Protein AF-R5AR69-F1 (afdb_monomer_lite)

Foldseek 3Di:
DDDDDDDPDPDPDADPVLVVQLVVLVVVCVVVVHDNLVSLVVSCVVVVHDSVVSVVVVVVVCVVPPVPPDPDDDPDDDDDPVNLLVLLLQQFLCVLVVHDLLRSLCVVVVNDPVSSVVSSVSNVCCVVPPVVSNVVSQVVCVVVVGRGHDPPPDDPDDDPDPPDPDPDPPVVVLVVVLVVCVPDPPDPSVVVVVVVVVVVVVVVVVVVVVVVVVVVVVVVVVLVVLLVVLVVQLVVLVVVLVPDDPVCNVVCVVVSVVSNVVSCVSVCVSDDPPPD

Radius of gyration: 31.57 Å; chains: 1; bounding box: 79×46×91 Å

Secondary structure (DSSP, 8-state):
------------S--HHHHHHHHHHHHHHHHTT--HHHHHHHHHHHH---HHHHHHHHHHHHHHSS--SS-S-TT--PPPHHHHHHHHHHHHHHHHTT--HHHHHHHHTTT-HHHHHHHHHHHHHHHHH-HHHHHHHHHHHHHTT-----TTS--SS---SS-------HHHHHHHHHHHHTTSTT--HHHHHHHHHHHHHHHHHHHHHHHHHHHHHHHHHHHHHHHHHHHHHHHHHHHHHHHS-GGGHHHHHHHHHHHHHHHHHHHHHHSPP---

Structure (mmCIF, N/CA/C/O backbone):
data_AF-R5AR69-F1
#
_entry.id   AF-R5AR69-F1
#
loop_
_atom_site.group_PDB
_atom_site.id
_atom_site.type_symbol
_atom_site.label_atom_id
_atom_site.label_alt_id
_atom_site.label_comp_id
_atom_site.label_asym_id
_atom_site.label_entity_id
_atom_site.label_seq_id
_atom_site.pdbx_PDB_ins_code
_atom_site.Cartn_x
_atom_site.Cartn_y
_atom_site.Cartn_z
_atom_site.occupancy
_atom_site.B_iso_or_equiv
_atom_site.auth_seq_id
_atom_site.auth_comp_id
_atom_site.auth_asym_id
_atom_site.auth_atom_id
_atom_site.pdbx_PDB_model_num
ATOM 1 N N . MET A 1 1 ? 22.312 19.855 -22.354 1.00 33.12 1 MET A N 1
ATOM 2 C CA . MET A 1 1 ? 21.737 18.495 -22.271 1.00 33.12 1 MET A CA 1
ATOM 3 C C . MET A 1 1 ? 21.707 18.144 -20.785 1.00 33.12 1 MET A C 1
ATOM 5 O O . MET A 1 1 ? 22.769 17.966 -20.213 1.00 33.12 1 MET A O 1
ATOM 9 N N . MET A 1 2 ? 20.552 18.278 -20.121 1.00 30.34 2 MET A N 1
ATOM 10 C CA . MET A 1 2 ? 20.452 18.244 -18.650 1.00 30.34 2 MET A CA 1
ATOM 11 C C . MET A 1 2 ? 20.546 16.811 -18.107 1.00 30.34 2 MET A C 1
ATOM 13 O O . MET A 1 2 ? 19.763 15.949 -18.499 1.00 30.34 2 MET A O 1
ATOM 17 N N . GLU A 1 3 ? 21.494 16.589 -17.194 1.00 32.72 3 GLU A N 1
ATOM 18 C CA . GLU A 1 3 ? 21.650 15.357 -16.420 1.00 32.72 3 GLU A CA 1
ATOM 19 C C . GLU A 1 3 ? 20.490 15.142 -15.436 1.00 32.72 3 GLU A C 1
ATOM 21 O O . GLU A 1 3 ? 20.152 16.012 -14.632 1.00 32.72 3 GLU A O 1
ATOM 26 N N . LEU A 1 4 ? 19.917 13.938 -15.455 1.00 36.62 4 LEU A N 1
ATOM 27 C CA . LEU A 1 4 ? 18.920 13.470 -14.494 1.00 36.62 4 LEU A CA 1
ATOM 28 C C . LEU A 1 4 ? 19.607 12.737 -13.336 1.00 36.62 4 LEU A C 1
ATOM 30 O O . LEU A 1 4 ? 19.700 11.508 -13.309 1.00 36.62 4 LEU A O 1
ATOM 34 N N . VAL A 1 5 ? 20.055 13.503 -12.343 1.00 36.78 5 VAL A N 1
ATOM 35 C CA . VAL A 1 5 ? 20.481 12.972 -11.044 1.00 36.78 5 VAL A CA 1
ATOM 36 C C . VAL A 1 5 ? 19.247 12.488 -10.273 1.00 36.78 5 VAL A C 1
ATOM 38 O O . VAL A 1 5 ? 18.444 13.271 -9.764 1.00 36.78 5 VAL A O 1
ATOM 41 N N . LYS A 1 6 ? 19.087 11.164 -10.171 1.00 40.16 6 LYS A N 1
ATOM 42 C CA . LYS A 1 6 ? 18.089 10.510 -9.311 1.00 40.16 6 LYS A CA 1
ATOM 43 C C . LYS A 1 6 ? 18.506 10.620 -7.841 1.00 40.16 6 LYS A C 1
ATOM 45 O O . LYS A 1 6 ? 19.204 9.752 -7.327 1.00 40.16 6 LYS A O 1
ATOM 50 N N . MET A 1 7 ? 18.017 11.640 -7.140 1.00 33.38 7 MET A N 1
ATOM 51 C CA . MET A 1 7 ? 17.951 11.633 -5.675 1.00 33.38 7 MET A CA 1
ATOM 52 C C . MET A 1 7 ? 16.510 11.393 -5.235 1.00 33.38 7 MET A C 1
ATOM 54 O O . MET A 1 7 ? 15.622 12.199 -5.506 1.00 33.38 7 MET A O 1
ATOM 58 N N . ALA A 1 8 ? 16.287 10.289 -4.522 1.00 39.62 8 ALA A N 1
ATOM 59 C CA . ALA A 1 8 ? 15.045 9.994 -3.821 1.00 39.62 8 ALA A CA 1
ATOM 60 C C . ALA A 1 8 ? 14.844 10.996 -2.668 1.00 39.62 8 ALA A C 1
ATOM 62 O O . ALA A 1 8 ? 15.100 10.696 -1.504 1.00 39.62 8 ALA A O 1
ATOM 63 N N . ARG A 1 9 ? 14.412 12.218 -2.991 1.00 42.03 9 ARG A N 1
ATOM 64 C CA . ARG A 1 9 ? 13.894 13.164 -2.004 1.00 42.03 9 ARG A CA 1
ATOM 65 C C . ARG A 1 9 ? 12.452 12.784 -1.689 1.00 42.03 9 ARG A C 1
ATOM 67 O O . ARG A 1 9 ? 11.652 12.530 -2.585 1.00 42.03 9 ARG A O 1
ATOM 74 N N . ALA A 1 10 ? 12.103 12.765 -0.407 1.00 44.28 10 ALA A N 1
ATOM 75 C CA . ALA A 1 10 ? 10.705 12.787 -0.004 1.00 44.28 10 ALA A CA 1
ATOM 76 C C . ALA A 1 10 ? 10.071 14.057 -0.598 1.00 44.28 10 ALA A C 1
ATOM 78 O O . ALA A 1 10 ? 10.409 15.167 -0.192 1.00 44.28 10 ALA A O 1
ATOM 79 N N . HIS A 1 11 ? 9.228 13.900 -1.619 1.00 56.66 11 HIS A N 1
ATOM 80 C CA . HIS A 1 11 ? 8.647 15.033 -2.334 1.00 56.66 11 HIS A CA 1
ATOM 81 C C . HIS A 1 11 ? 7.743 15.843 -1.389 1.00 56.66 11 HIS A C 1
ATOM 83 O O . HIS A 1 11 ? 6.712 15.345 -0.937 1.00 56.66 11 HIS A O 1
ATOM 89 N N . ALA A 1 12 ? 8.132 17.087 -1.096 1.00 60.84 12 ALA A N 1
ATOM 90 C CA . ALA A 1 12 ? 7.474 17.971 -0.127 1.00 60.84 12 ALA A CA 1
ATOM 91 C C . ALA A 1 12 ? 6.245 18.734 -0.676 1.00 60.84 12 ALA A C 1
ATOM 93 O O . ALA A 1 12 ? 5.668 19.559 0.023 1.00 60.84 12 ALA A O 1
ATOM 94 N N . GLY A 1 13 ? 5.817 18.462 -1.910 1.00 77.56 13 GLY A N 1
ATOM 95 C CA . GLY A 1 13 ? 4.710 19.151 -2.584 1.00 77.56 13 GLY A CA 1
ATOM 96 C C . GLY A 1 13 ? 4.642 18.760 -4.058 1.00 77.56 13 GLY A C 1
ATOM 97 O O . GLY A 1 13 ? 5.385 17.867 -4.460 1.00 77.56 13 GLY A O 1
ATOM 98 N N . TRP A 1 14 ? 3.763 19.381 -4.845 1.00 83.25 14 TRP A N 1
ATOM 99 C CA . TRP A 1 14 ? 3.742 19.299 -6.315 1.00 83.25 14 TRP A CA 1
ATOM 100 C C . TRP A 1 14 ? 4.277 20.610 -6.881 1.00 83.25 14 TRP A C 1
ATOM 102 O O . TRP A 1 14 ? 3.876 21.666 -6.398 1.00 83.25 14 TRP A O 1
ATOM 112 N N . THR A 1 15 ? 5.196 20.555 -7.844 1.00 86.81 15 THR A N 1
ATOM 113 C CA . THR A 1 15 ? 5.682 21.770 -8.515 1.00 86.81 15 THR A CA 1
ATOM 114 C C . THR A 1 15 ? 4.774 22.143 -9.684 1.00 86.81 15 THR A C 1
ATOM 116 O O . THR A 1 15 ? 4.123 21.281 -10.274 1.00 86.81 15 THR A O 1
ATOM 119 N N . GLU A 1 16 ? 4.767 23.421 -10.065 1.00 82.62 16 GLU A N 1
ATOM 120 C CA . GLU A 1 16 ? 4.025 23.894 -11.244 1.00 82.62 16 GLU A CA 1
ATOM 121 C C . GLU A 1 16 ? 4.483 23.190 -12.530 1.00 82.62 16 GLU A C 1
ATOM 123 O O . GLU A 1 16 ? 3.663 22.840 -13.373 1.00 82.62 16 GLU A O 1
ATOM 128 N N . ALA A 1 17 ? 5.782 22.895 -12.651 1.00 83.56 17 ALA A N 1
ATOM 129 C CA . ALA A 1 17 ? 6.329 22.148 -13.782 1.00 83.56 17 ALA A CA 1
ATOM 130 C C . ALA A 1 17 ? 5.824 20.692 -13.828 1.00 83.56 17 ALA A C 1
ATOM 132 O O . ALA A 1 17 ? 5.516 20.177 -14.902 1.00 83.56 17 ALA A O 1
ATOM 133 N N . GLU A 1 18 ? 5.713 20.025 -12.672 1.00 86.19 18 GLU A N 1
ATOM 134 C CA . GLU A 1 18 ? 5.134 18.679 -12.580 1.00 86.19 18 GLU A CA 1
ATOM 135 C C . GLU A 1 18 ? 3.631 18.682 -12.887 1.00 86.19 18 GLU A C 1
ATOM 137 O O . GLU A 1 18 ? 3.131 17.745 -13.508 1.00 86.19 18 GLU A O 1
ATOM 142 N N . GLU A 1 19 ? 2.909 19.721 -12.462 1.00 86.88 19 GLU A N 1
ATOM 143 C CA . GLU A 1 19 ? 1.491 19.900 -12.773 1.00 86.88 19 GLU A CA 1
ATOM 144 C C . GLU A 1 19 ? 1.279 20.110 -14.277 1.00 86.88 19 GLU A C 1
ATOM 146 O O . GLU A 1 19 ? 0.522 19.357 -14.890 1.00 86.88 19 GLU A O 1
ATOM 151 N N . ALA A 1 20 ? 1.997 21.056 -14.889 1.00 85.75 20 ALA A N 1
ATOM 152 C CA . ALA A 1 20 ? 1.907 21.336 -16.321 1.00 85.75 20 ALA A CA 1
ATOM 153 C C . ALA A 1 20 ? 2.220 20.094 -17.168 1.00 85.75 20 ALA A C 1
ATOM 155 O O . ALA A 1 20 ? 1.463 19.758 -18.078 1.00 85.75 20 ALA A O 1
ATOM 156 N N . LEU A 1 21 ? 3.283 19.358 -16.821 1.00 88.44 21 LEU A N 1
ATOM 157 C CA . LEU A 1 21 ? 3.651 18.119 -17.505 1.00 88.44 21 LEU A CA 1
ATOM 158 C C . LEU A 1 21 ? 2.553 17.050 -17.405 1.00 88.44 21 LEU A C 1
ATOM 160 O O . LEU A 1 21 ? 2.253 16.380 -18.390 1.00 88.44 21 LEU A O 1
ATOM 164 N N . LEU A 1 22 ? 1.950 16.872 -16.226 1.00 90.88 22 LEU A N 1
ATOM 165 C CA . LEU A 1 22 ? 0.892 15.884 -16.017 1.00 90.88 22 LEU A CA 1
ATOM 166 C C . LEU A 1 22 ? -0.357 16.190 -16.854 1.00 90.88 22 LEU A C 1
ATOM 168 O O . LEU A 1 22 ? -0.936 15.269 -17.432 1.00 90.88 22 LEU A O 1
ATOM 172 N N . PHE A 1 23 ? -0.779 17.454 -16.912 1.00 89.88 23 PHE A N 1
ATOM 173 C CA . PHE A 1 23 ? -1.948 17.851 -17.699 1.00 89.88 23 PHE A CA 1
ATOM 174 C C . PHE A 1 23 ? -1.679 17.787 -19.205 1.00 89.88 23 PHE A C 1
ATOM 176 O O . PHE A 1 23 ? -2.496 17.228 -19.929 1.00 89.88 23 PHE A O 1
ATOM 183 N N . ASP A 1 24 ? -0.496 18.198 -19.661 1.00 89.44 24 ASP A N 1
ATOM 184 C CA . ASP A 1 24 ? -0.091 18.056 -21.064 1.00 89.44 24 ASP A CA 1
ATOM 185 C C . ASP A 1 24 ? -0.001 16.578 -21.505 1.00 89.44 24 ASP A C 1
ATOM 187 O O . ASP A 1 24 ? -0.463 16.200 -22.584 1.00 89.44 24 ASP A O 1
ATOM 191 N N . LEU A 1 25 ? 0.525 15.686 -20.655 1.00 89.31 25 LEU A N 1
ATOM 192 C CA . LEU A 1 25 ? 0.491 14.241 -20.919 1.00 89.31 25 LEU A CA 1
ATOM 193 C C . LEU A 1 25 ? -0.945 13.695 -20.959 1.00 89.31 25 LEU A C 1
ATOM 195 O O . LEU A 1 25 ? -1.242 12.817 -21.773 1.00 89.31 25 LEU A O 1
ATOM 199 N N . ALA A 1 26 ? -1.840 14.200 -20.104 1.00 88.88 26 ALA A N 1
ATOM 200 C CA . ALA A 1 26 ? -3.245 13.801 -20.093 1.00 88.88 26 ALA A CA 1
ATOM 201 C C . ALA A 1 26 ? -3.978 14.235 -21.372 1.00 88.88 26 ALA A C 1
ATOM 203 O O . ALA A 1 26 ? -4.713 13.429 -21.950 1.00 88.88 26 ALA A O 1
ATOM 204 N N . ASP A 1 27 ? -3.729 15.455 -21.847 1.00 87.44 27 ASP A N 1
ATOM 205 C CA . ASP A 1 27 ? -4.314 15.988 -23.078 1.00 87.44 27 ASP A CA 1
ATOM 206 C C . ASP A 1 27 ? -3.805 15.231 -24.311 1.00 87.44 27 ASP A C 1
ATOM 208 O O . ASP A 1 27 ? -4.601 14.782 -25.141 1.00 87.44 27 ASP A O 1
ATOM 212 N N . ARG A 1 28 ? -2.493 14.965 -24.386 1.00 87.00 28 ARG A N 1
ATOM 213 C CA . ARG A 1 28 ? -1.895 14.152 -25.460 1.00 87.00 28 ARG A CA 1
ATOM 214 C C . ARG A 1 28 ? -2.420 12.721 -25.474 1.00 87.00 28 ARG A C 1
ATOM 216 O O . ARG A 1 28 ? -2.743 12.189 -26.536 1.00 87.00 28 ARG A O 1
ATOM 223 N N . ALA A 1 29 ? -2.537 12.085 -24.309 1.00 89.06 29 ALA A N 1
ATOM 224 C CA . ALA A 1 29 ? -3.106 10.745 -24.216 1.00 89.06 29 ALA A CA 1
ATOM 225 C C . ALA A 1 29 ? -4.568 10.717 -24.666 1.00 89.06 29 ALA A C 1
ATOM 227 O O . ALA A 1 29 ? -4.962 9.787 -25.365 1.00 89.06 29 ALA A O 1
ATOM 228 N N . ARG A 1 30 ? -5.352 11.747 -24.334 1.00 82.88 30 ARG A N 1
ATOM 229 C CA . ARG A 1 30 ? -6.745 11.864 -24.768 1.00 82.88 30 ARG A CA 1
ATOM 230 C C . ARG A 1 30 ? -6.864 12.039 -26.279 1.00 82.88 30 ARG A C 1
ATOM 232 O O . ARG A 1 30 ? -7.651 11.320 -26.890 1.00 82.88 30 ARG A O 1
ATOM 239 N N . ALA A 1 31 ? -6.068 12.927 -26.875 1.00 83.56 31 ALA A N 1
ATOM 240 C CA . ALA A 1 31 ? -6.024 13.119 -28.327 1.00 83.56 31 ALA A CA 1
ATOM 241 C C . ALA A 1 31 ? -5.644 11.823 -29.068 1.00 83.56 31 ALA A C 1
ATOM 243 O O . ALA A 1 31 ? -6.171 11.538 -30.138 1.00 83.56 31 ALA A O 1
ATOM 244 N N . ALA A 1 32 ? -4.783 11.004 -28.459 1.00 85.12 32 ALA A N 1
ATOM 245 C CA . ALA A 1 32 ? -4.363 9.707 -28.983 1.00 85.12 32 ALA A CA 1
ATOM 246 C C . ALA A 1 32 ? -5.283 8.526 -28.592 1.00 85.12 32 ALA A C 1
ATOM 248 O O . ALA A 1 32 ? -4.946 7.379 -28.882 1.00 85.12 32 ALA A O 1
ATOM 249 N N . GLY A 1 33 ? -6.400 8.756 -27.888 1.00 86.06 33 GLY A N 1
ATOM 250 C CA . GLY A 1 33 ? -7.313 7.691 -27.438 1.00 86.06 33 GLY A CA 1
ATOM 251 C C . GLY A 1 33 ? -6.719 6.720 -26.403 1.00 86.06 33 GLY A C 1
ATOM 252 O O . GLY A 1 33 ? -7.219 5.610 -26.222 1.00 86.06 33 GLY A O 1
ATOM 253 N N . ARG A 1 34 ? -5.640 7.109 -25.720 1.00 88.56 34 ARG A N 1
ATOM 254 C CA . ARG A 1 34 ? -4.925 6.292 -24.731 1.00 88.56 34 ARG A CA 1
ATOM 255 C C . ARG A 1 34 ? -5.574 6.420 -23.343 1.00 88.56 34 ARG A C 1
ATOM 257 O O . ARG A 1 34 ? -6.066 7.489 -22.978 1.00 88.56 34 ARG A O 1
ATOM 264 N N . PRO A 1 35 ? -5.565 5.359 -22.516 1.00 87.88 35 PRO A N 1
ATOM 265 C CA . PRO A 1 35 ? -6.173 5.404 -21.187 1.00 87.88 35 PRO A CA 1
ATOM 266 C C . PRO A 1 35 ? -5.371 6.284 -20.215 1.00 87.88 35 PRO A C 1
ATOM 268 O O . PRO A 1 35 ? -4.159 6.138 -20.107 1.00 87.88 35 PRO A O 1
ATOM 271 N N . LEU A 1 36 ? -6.047 7.087 -19.379 1.00 88.06 36 LEU A N 1
ATOM 272 C CA . LEU A 1 36 ? -5.411 7.926 -18.337 1.00 88.06 36 LEU A CA 1
ATOM 273 C C . LEU A 1 36 ? -4.475 7.155 -17.389 1.00 88.06 36 LEU A C 1
ATOM 275 O O . LEU A 1 36 ? -3.566 7.730 -16.798 1.00 88.06 36 LEU A O 1
ATOM 279 N N . LYS A 1 37 ? -4.669 5.840 -17.240 1.00 90.38 37 LYS A N 1
ATOM 280 C CA . LYS A 1 37 ? -3.748 5.001 -16.468 1.00 90.38 37 LYS A CA 1
ATOM 281 C C . LYS A 1 37 ? -2.319 5.054 -17.026 1.00 90.38 37 LYS A C 1
ATOM 283 O O . LYS A 1 37 ? -1.393 5.131 -16.226 1.00 90.38 37 LYS A O 1
ATOM 288 N N . SER A 1 38 ? -2.136 5.040 -18.352 1.00 90.19 38 SER A N 1
ATOM 289 C CA . SER A 1 38 ? -0.793 5.096 -18.946 1.00 90.19 38 SER A CA 1
ATOM 290 C C . SER A 1 38 ? -0.101 6.420 -18.634 1.00 90.19 38 SER A C 1
ATOM 292 O O . SER A 1 38 ? 1.082 6.424 -18.328 1.00 90.19 38 SER A O 1
ATOM 294 N N . VAL A 1 39 ? -0.859 7.519 -18.596 1.00 92.00 39 VAL A N 1
ATOM 295 C CA . VAL A 1 39 ? -0.365 8.846 -18.198 1.00 92.00 39 VAL A CA 1
ATOM 296 C C . VAL A 1 39 ? 0.146 8.843 -16.761 1.00 92.00 39 VAL A C 1
ATOM 298 O O . VAL A 1 39 ? 1.211 9.383 -16.479 1.00 92.00 39 VAL A O 1
ATOM 301 N N . PHE A 1 40 ? -0.584 8.213 -15.836 1.00 93.69 40 PHE A N 1
ATOM 302 C CA . PHE A 1 40 ? -0.150 8.140 -14.439 1.00 93.69 40 PHE A CA 1
ATOM 303 C C . PHE A 1 40 ? 1.119 7.304 -14.270 1.00 93.69 40 PHE A C 1
ATOM 305 O O . PHE A 1 40 ? 1.959 7.653 -13.442 1.00 93.69 40 PHE A O 1
ATOM 312 N N . ASP A 1 41 ? 1.256 6.229 -15.046 1.00 91.25 41 ASP A N 1
ATOM 313 C CA . ASP A 1 41 ? 2.444 5.376 -15.044 1.00 91.25 41 ASP A CA 1
ATOM 314 C C . ASP A 1 41 ? 3.653 6.114 -15.671 1.00 91.25 41 ASP A C 1
ATOM 316 O O . ASP A 1 41 ? 4.745 6.090 -15.102 1.00 91.25 41 ASP A O 1
ATOM 320 N N . GLU A 1 42 ? 3.456 6.852 -16.770 1.00 90.38 42 GLU A N 1
ATOM 321 C CA . GLU A 1 42 ? 4.477 7.698 -17.417 1.00 90.38 42 GLU A CA 1
ATOM 322 C C . GLU A 1 42 ? 4.951 8.832 -16.506 1.00 90.38 42 GLU A C 1
ATOM 324 O O . GLU A 1 42 ? 6.151 9.010 -16.290 1.00 90.38 42 GLU A O 1
ATOM 329 N N . MET A 1 43 ? 4.015 9.567 -15.906 1.00 89.94 43 MET A N 1
ATOM 330 C CA . MET A 1 43 ? 4.348 10.654 -14.992 1.00 89.94 43 MET A CA 1
ATOM 331 C C . MET A 1 43 ? 5.018 10.129 -13.717 1.00 89.94 43 MET A C 1
ATOM 333 O O . MET A 1 43 ? 5.933 10.761 -13.193 1.00 89.94 43 MET A O 1
ATOM 337 N N . ALA A 1 44 ? 4.617 8.958 -13.215 1.00 90.25 44 ALA A N 1
ATOM 338 C CA . ALA A 1 44 ? 5.295 8.303 -12.097 1.00 90.25 44 ALA A CA 1
ATOM 339 C C . ALA A 1 44 ? 6.744 7.931 -12.441 1.00 90.25 44 ALA A C 1
ATOM 341 O O . ALA A 1 44 ? 7.644 8.166 -11.634 1.00 90.25 44 ALA A O 1
ATOM 342 N N . ALA A 1 45 ? 6.980 7.404 -13.646 1.00 87.69 45 ALA A N 1
ATOM 343 C CA . ALA A 1 45 ? 8.320 7.079 -14.123 1.00 87.69 45 ALA A CA 1
ATOM 344 C C . ALA A 1 45 ? 9.199 8.331 -14.293 1.00 87.69 45 ALA A C 1
ATOM 346 O O . ALA A 1 45 ? 10.369 8.302 -13.910 1.00 87.69 45 ALA A O 1
ATOM 347 N N . ALA A 1 46 ? 8.635 9.429 -14.808 1.00 85.38 46 ALA A N 1
ATOM 348 C CA . ALA A 1 46 ? 9.349 10.688 -15.026 1.00 85.38 46 ALA A CA 1
ATOM 349 C C . ALA A 1 46 ? 9.649 11.452 -13.722 1.00 85.38 46 ALA A C 1
ATOM 351 O O . ALA A 1 46 ? 10.746 11.976 -13.550 1.00 85.38 46 ALA A O 1
ATOM 352 N N . SER A 1 47 ? 8.693 11.499 -12.789 1.00 82.88 47 SER A N 1
ATOM 353 C CA . SER A 1 47 ? 8.811 12.269 -11.536 1.00 82.88 47 SER A CA 1
ATOM 354 C C . SER A 1 47 ? 9.384 11.479 -10.357 1.00 82.88 47 SER A C 1
ATOM 356 O O . SER A 1 47 ? 9.696 12.062 -9.322 1.00 82.88 47 SER A O 1
ATOM 358 N N . GLY A 1 48 ? 9.479 10.148 -10.460 1.00 83.50 48 GLY A N 1
ATOM 359 C CA . GLY A 1 48 ? 9.823 9.272 -9.335 1.00 83.50 48 GLY A CA 1
ATOM 360 C C . GLY A 1 48 ? 8.703 9.117 -8.294 1.00 83.50 48 GLY A C 1
ATOM 361 O O . GLY A 1 48 ? 8.889 8.459 -7.266 1.00 83.50 48 GLY A O 1
ATOM 362 N N . ARG A 1 49 ? 7.519 9.696 -8.541 1.00 86.12 49 ARG A N 1
ATOM 363 C CA . ARG A 1 49 ? 6.353 9.595 -7.654 1.00 86.12 49 ARG A CA 1
ATOM 364 C C . ARG A 1 49 ? 5.647 8.255 -7.813 1.00 86.12 49 ARG A C 1
ATOM 366 O O . ARG A 1 49 ? 5.715 7.588 -8.836 1.00 86.12 49 ARG A O 1
ATOM 373 N N . ARG A 1 50 ? 4.873 7.869 -6.794 1.00 86.62 50 ARG A N 1
ATOM 374 C CA . ARG A 1 50 ? 4.002 6.687 -6.885 1.00 86.62 50 ARG A CA 1
ATOM 375 C C . ARG A 1 50 ? 2.840 6.963 -7.852 1.00 86.62 50 ARG A C 1
ATOM 377 O O . ARG A 1 50 ? 2.187 7.995 -7.675 1.00 86.62 50 ARG A O 1
ATOM 384 N N . PRO A 1 51 ? 2.467 6.025 -8.747 1.00 87.31 51 PRO A N 1
ATOM 385 C CA . PRO A 1 51 ? 1.342 6.203 -9.675 1.00 87.31 51 PRO A CA 1
ATOM 386 C C . PRO A 1 51 ? 0.032 6.611 -8.989 1.00 87.31 51 PRO A C 1
ATOM 388 O O . PRO A 1 51 ? -0.705 7.467 -9.470 1.00 87.31 51 PRO A O 1
ATOM 391 N N . ASN A 1 52 ? -0.239 6.066 -7.797 1.00 86.38 52 ASN A N 1
ATOM 392 C CA . ASN A 1 52 ? -1.433 6.425 -7.031 1.00 86.38 52 ASN A CA 1
ATOM 393 C C . ASN A 1 52 ? -1.395 7.869 -6.497 1.00 86.38 52 ASN A C 1
ATOM 395 O O . ASN A 1 52 ? -2.436 8.512 -6.402 1.00 86.38 52 ASN A O 1
ATOM 399 N N . SER A 1 53 ? -0.212 8.395 -6.165 1.00 85.31 53 SER A N 1
ATOM 400 C CA . SER A 1 53 ? -0.059 9.797 -5.763 1.00 85.31 53 SER A CA 1
ATOM 401 C C . SER A 1 53 ? -0.311 10.735 -6.941 1.00 85.31 53 SER A C 1
ATOM 403 O O . SER A 1 53 ? -1.009 11.730 -6.766 1.00 85.31 53 SER A O 1
ATOM 405 N N . VAL A 1 54 ? 0.192 10.385 -8.133 1.00 89.25 54 VAL A N 1
ATOM 406 C CA . VAL A 1 54 ? -0.062 11.124 -9.382 1.00 89.25 54 VAL A CA 1
ATOM 407 C C . VAL A 1 54 ? -1.551 11.158 -9.699 1.00 89.25 54 VAL A C 1
ATOM 409 O O . VAL A 1 54 ? -2.135 12.228 -9.854 1.00 89.25 54 VAL A O 1
ATOM 412 N N . ARG A 1 55 ? -2.190 9.986 -9.696 1.00 88.06 55 ARG A N 1
ATOM 413 C CA . ARG A 1 55 ? -3.632 9.845 -9.899 1.00 88.06 55 ARG A CA 1
ATOM 414 C C . ARG A 1 55 ? -4.435 10.723 -8.935 1.00 88.06 55 ARG A C 1
ATOM 416 O O . ARG A 1 55 ? -5.360 11.413 -9.354 1.00 88.06 55 ARG A O 1
ATOM 423 N N . ASN A 1 56 ? -4.121 10.665 -7.640 1.00 86.31 56 ASN A N 1
ATOM 424 C CA . ASN A 1 56 ? -4.856 11.413 -6.620 1.00 86.31 56 ASN A CA 1
ATOM 425 C C . ASN A 1 56 ? -4.740 12.925 -6.829 1.00 86.31 56 ASN A C 1
ATOM 427 O O . ASN A 1 56 ? -5.735 13.629 -6.678 1.00 86.31 56 ASN A O 1
ATOM 431 N N . PHE A 1 57 ? -3.550 13.407 -7.187 1.00 87.81 57 PHE A N 1
ATOM 432 C CA . PHE A 1 57 ? -3.325 14.817 -7.483 1.00 87.81 57 PHE A CA 1
ATOM 433 C C . PHE A 1 57 ? -4.112 15.273 -8.715 1.00 87.81 57 PHE A C 1
ATOM 435 O O . PHE A 1 57 ? -4.854 16.248 -8.622 1.00 87.81 57 PHE A O 1
ATOM 442 N N . TYR A 1 58 ? -4.046 14.507 -9.811 1.00 89.19 58 TYR A N 1
ATOM 443 C CA . TYR A 1 58 ? -4.807 14.774 -11.034 1.00 89.19 58 TYR A CA 1
ATOM 444 C C . TYR A 1 58 ? -6.302 14.975 -10.743 1.00 89.19 58 TYR A C 1
ATOM 446 O O . TYR A 1 58 ? -6.867 16.026 -11.038 1.00 89.19 58 TYR A O 1
ATOM 454 N N . TYR A 1 59 ? -6.944 14.007 -10.077 1.00 85.56 59 TYR A N 1
ATOM 455 C CA . TYR A 1 59 ? -8.378 14.094 -9.783 1.00 85.56 59 TYR A CA 1
ATOM 456 C C . TYR A 1 59 ? -8.731 15.186 -8.766 1.00 85.56 59 TYR A C 1
ATOM 458 O O . TYR A 1 59 ? -9.809 15.771 -8.860 1.00 85.56 59 TYR A O 1
ATOM 466 N N . ALA A 1 60 ? -7.855 15.478 -7.800 1.00 80.00 60 ALA A N 1
ATOM 467 C CA . ALA A 1 60 ? -8.071 16.582 -6.867 1.00 80.00 60 ALA A CA 1
ATOM 468 C C . ALA A 1 60 ? -8.078 17.935 -7.595 1.00 80.00 60 ALA A C 1
ATOM 470 O O . ALA A 1 60 ? -8.932 18.776 -7.313 1.00 80.00 60 ALA A O 1
ATOM 471 N N . ARG A 1 61 ? -7.174 18.114 -8.565 1.00 83.06 61 ARG A N 1
ATOM 472 C CA . ARG A 1 61 ? -7.048 19.346 -9.342 1.00 83.06 61 ARG A CA 1
ATOM 473 C C . ARG A 1 61 ? -8.172 19.516 -10.364 1.00 83.06 61 ARG A C 1
ATOM 475 O O . ARG A 1 61 ? -8.739 20.602 -10.440 1.00 83.06 61 ARG A O 1
ATOM 482 N N . VAL A 1 62 ? -8.574 18.436 -11.040 1.00 81.69 62 VAL A N 1
ATOM 483 C CA . VAL A 1 62 ? -9.767 18.410 -11.911 1.00 81.69 62 VAL A CA 1
ATOM 484 C C . VAL A 1 62 ? -11.029 18.767 -11.120 1.00 81.69 62 VAL A C 1
ATOM 486 O O . VAL A 1 62 ? -11.826 19.588 -11.558 1.00 81.69 62 VAL A O 1
ATOM 489 N N . LYS A 1 63 ? -11.191 18.223 -9.906 1.00 71.19 63 LYS A N 1
ATOM 490 C CA . LYS A 1 63 ? -12.338 18.537 -9.041 1.00 71.19 63 LYS A CA 1
ATOM 491 C C . LYS A 1 63 ? -12.342 19.989 -8.541 1.00 71.19 63 LYS A C 1
ATOM 493 O O . LYS A 1 63 ? -13.414 20.550 -8.342 1.00 71.19 63 LYS A O 1
ATOM 498 N N . GLY A 1 64 ? -11.170 20.578 -8.300 1.00 61.06 64 GLY A N 1
ATOM 499 C CA . GLY A 1 64 ? -11.031 21.969 -7.850 1.00 61.06 64 GLY A CA 1
ATOM 500 C C . GLY A 1 64 ? -11.139 23.016 -8.965 1.00 61.06 64 GLY A C 1
ATOM 501 O O . GLY A 1 64 ? -11.316 24.188 -8.659 1.00 61.06 64 GLY A O 1
ATOM 502 N N . GLY A 1 65 ? -11.032 22.611 -10.236 1.00 56.88 65 GLY A N 1
ATOM 503 C CA . GLY A 1 65 ? -10.966 23.504 -11.400 1.00 56.88 65 GLY A CA 1
ATOM 504 C C . GLY A 1 65 ? -12.298 23.835 -12.085 1.00 56.88 65 GLY A C 1
ATOM 505 O O . GLY A 1 65 ? -12.271 24.393 -13.173 1.00 56.88 65 GLY A O 1
ATOM 506 N N . GLY A 1 66 ? -13.452 23.484 -11.510 1.00 46.50 66 GLY A N 1
ATOM 507 C CA . GLY A 1 66 ? -14.777 23.860 -12.038 1.00 46.50 66 GLY A CA 1
ATOM 508 C C . GLY A 1 66 ? -15.250 23.127 -13.306 1.00 46.50 66 GLY A C 1
ATOM 509 O O . GLY A 1 66 ? -16.452 23.040 -13.526 1.00 46.50 66 GLY A O 1
ATOM 510 N N . ASP A 1 67 ? -14.359 22.509 -14.084 1.00 45.06 67 ASP A N 1
ATOM 511 C CA . ASP A 1 67 ? -14.690 21.731 -15.292 1.00 45.06 67 ASP A CA 1
ATOM 512 C C . ASP A 1 67 ? -15.006 20.256 -14.961 1.00 45.06 67 ASP A C 1
ATOM 514 O O . ASP A 1 67 ? -14.357 19.312 -15.418 1.00 45.06 67 ASP A O 1
ATOM 518 N N . ALA A 1 68 ? -15.960 20.052 -14.049 1.00 48.16 68 ALA A N 1
ATOM 519 C CA . ALA A 1 68 ? -16.359 18.727 -13.566 1.00 48.16 68 ALA A CA 1
ATOM 520 C C . ALA A 1 68 ? -17.516 18.096 -14.371 1.00 48.16 68 ALA A C 1
ATOM 522 O O . ALA A 1 68 ? -17.894 16.953 -14.099 1.00 48.16 68 ALA A O 1
ATOM 523 N N . GLY A 1 69 ? -18.089 18.815 -15.339 1.00 44.94 69 GLY A N 1
ATOM 524 C CA . GLY A 1 69 ? -19.152 18.310 -16.206 1.00 44.94 69 GLY A CA 1
ATOM 525 C C . GLY A 1 69 ? -18.585 17.628 -17.454 1.00 44.94 69 GLY A C 1
ATOM 526 O O . GLY A 1 69 ? -17.647 18.120 -18.057 1.00 44.94 69 GLY A O 1
ATOM 527 N N . GLU A 1 70 ? -19.155 16.488 -17.842 1.00 44.97 70 GLU A N 1
ATOM 528 C CA . GLU A 1 70 ? -18.939 15.790 -19.131 1.00 44.97 70 GLU A CA 1
ATOM 529 C C . GLU A 1 70 ? -17.699 14.903 -19.314 1.00 44.97 70 GLU A C 1
ATOM 531 O O . GLU A 1 70 ? -17.394 14.488 -20.434 1.00 44.97 70 GLU A O 1
ATOM 536 N N . ARG A 1 71 ? -16.969 14.530 -18.257 1.00 52.53 71 ARG A N 1
ATOM 537 C CA . ARG A 1 71 ? -15.697 13.801 -18.449 1.00 52.53 71 ARG A CA 1
ATOM 538 C C . ARG A 1 71 ? -15.561 12.438 -17.780 1.00 52.53 71 ARG A C 1
ATOM 540 O O . ARG A 1 71 ? -14.436 12.092 -17.474 1.00 52.53 71 ARG A O 1
ATOM 547 N N . HIS A 1 72 ? -16.603 11.610 -17.611 1.00 45.69 72 HIS A N 1
ATOM 548 C CA . HIS A 1 72 ? -16.399 10.175 -17.303 1.00 45.69 72 HIS A CA 1
ATOM 549 C C . HIS A 1 72 ? -17.530 9.246 -17.794 1.00 45.69 72 HIS A C 1
ATOM 551 O O . HIS A 1 72 ? -18.708 9.522 -17.610 1.00 45.69 72 HIS A O 1
ATOM 557 N N . SER A 1 73 ? -17.116 8.119 -18.389 1.00 41.97 73 SER A N 1
ATOM 558 C CA . SER A 1 73 ? -17.899 6.979 -18.899 1.00 41.97 73 SER A CA 1
ATOM 559 C C . SER A 1 73 ? -19.035 6.463 -17.983 1.00 41.97 73 SER A C 1
ATOM 561 O O . SER A 1 73 ? -18.945 6.588 -16.760 1.00 41.97 73 SER A O 1
ATOM 563 N N . PRO A 1 74 ? -20.044 5.752 -18.537 1.00 39.19 74 PRO A N 1
ATOM 564 C CA . PRO A 1 74 ? -21.342 5.454 -17.902 1.00 39.19 74 PRO A CA 1
ATOM 565 C C . PRO A 1 74 ? -21.326 4.374 -16.797 1.00 39.19 74 PRO A C 1
ATOM 567 O O . PRO A 1 74 ? -22.357 3.804 -16.462 1.00 39.19 74 PRO A O 1
ATOM 570 N N . SER A 1 75 ? -20.175 4.072 -16.188 1.00 53.41 75 SER A N 1
ATOM 571 C CA . SER A 1 75 ? -20.060 3.025 -15.153 1.00 53.41 75 SER A CA 1
ATOM 572 C C . SER A 1 75 ? -20.329 3.528 -13.724 1.00 53.41 75 SER A C 1
ATOM 574 O O . SER A 1 75 ? -20.256 2.742 -12.774 1.00 53.41 75 SER A O 1
ATOM 576 N N . PHE A 1 76 ? -20.582 4.825 -13.529 1.00 63.03 76 PHE A N 1
ATOM 577 C CA . PHE A 1 76 ? -20.817 5.392 -12.203 1.00 63.03 76 PHE A CA 1
ATOM 578 C C . PHE A 1 76 ? -22.301 5.322 -11.838 1.00 63.03 76 PHE A C 1
ATOM 580 O O . PHE A 1 76 ? -23.070 6.227 -12.139 1.00 63.03 76 PHE A O 1
ATOM 587 N N . VAL A 1 77 ? -22.695 4.248 -11.152 1.00 76.12 77 VAL A N 1
ATOM 588 C CA . VAL A 1 77 ? -24.018 4.172 -10.521 1.00 76.12 77 VAL A CA 1
ATOM 589 C C . VAL A 1 77 ? -23.947 4.907 -9.176 1.00 76.12 77 VAL A C 1
ATOM 591 O O . VAL A 1 77 ? -23.220 4.443 -8.278 1.00 76.12 77 VAL A O 1
ATOM 594 N N . PRO A 1 78 ? -24.643 6.048 -9.006 1.00 85.00 78 PRO A N 1
ATOM 595 C CA . PRO A 1 78 ? -24.669 6.764 -7.738 1.00 85.00 78 PRO A CA 1
ATOM 596 C C . PRO A 1 78 ? -25.327 5.906 -6.654 1.00 85.00 78 PRO A C 1
ATOM 598 O O . PRO A 1 78 ? -26.107 5.002 -6.936 1.00 85.00 78 PRO A O 1
ATOM 601 N N . PHE A 1 79 ? -24.983 6.170 -5.395 1.00 89.50 79 PHE A N 1
ATOM 602 C CA . PHE A 1 79 ? -25.713 5.569 -4.282 1.00 89.50 79 PHE A CA 1
ATOM 603 C C . PHE A 1 79 ? -27.066 6.246 -4.146 1.00 89.50 79 PHE A C 1
ATOM 605 O O . PHE A 1 79 ? -27.122 7.474 -4.055 1.00 89.50 79 PHE A O 1
ATOM 612 N N . THR A 1 80 ? -28.116 5.445 -4.035 1.00 91.38 80 THR A N 1
ATOM 613 C CA . THR A 1 80 ? -29.410 5.935 -3.560 1.00 91.38 80 THR A CA 1
ATOM 614 C C . THR A 1 80 ? -29.311 6.357 -2.090 1.00 91.38 80 THR A C 1
ATOM 616 O O . THR A 1 80 ? -28.386 5.969 -1.360 1.00 91.38 80 THR A O 1
ATOM 619 N N . GLU A 1 81 ? -30.268 7.157 -1.629 1.00 89.12 81 GLU A N 1
ATOM 620 C CA . GLU A 1 81 ? -30.345 7.553 -0.221 1.00 89.12 81 GLU A CA 1
ATOM 621 C C . GLU A 1 81 ? -30.529 6.328 0.687 1.00 89.12 81 GLU A C 1
ATOM 623 O O . GLU A 1 81 ? -29.782 6.154 1.649 1.00 89.12 81 GLU A O 1
ATOM 628 N N . ALA A 1 82 ? -31.410 5.398 0.303 1.00 90.94 82 ALA A N 1
ATOM 629 C CA . ALA A 1 82 ? -31.648 4.162 1.046 1.00 90.94 82 ALA A CA 1
ATOM 630 C C . ALA A 1 82 ? -30.396 3.269 1.136 1.00 90.94 82 ALA A C 1
ATOM 632 O O . ALA A 1 82 ? -30.103 2.708 2.190 1.00 90.94 82 ALA A O 1
ATOM 633 N N . GLU A 1 83 ? -29.620 3.144 0.055 1.00 92.75 83 GLU A N 1
ATOM 634 C CA . GLU A 1 83 ? -28.337 2.429 0.096 1.00 92.75 83 GLU A CA 1
ATOM 635 C C . GLU A 1 83 ? -27.303 3.139 0.973 1.00 92.75 83 GLU A C 1
ATOM 637 O O . GLU A 1 83 ? -26.537 2.478 1.672 1.00 92.75 83 GLU A O 1
ATOM 642 N N . SER A 1 84 ? -27.273 4.474 0.945 1.00 94.31 84 SER A N 1
ATOM 643 C CA . SER A 1 84 ? -26.374 5.282 1.777 1.00 94.31 84 SER A CA 1
ATOM 644 C C . SER A 1 84 ? -26.685 5.093 3.261 1.00 94.31 84 SER A C 1
ATOM 646 O O . SER A 1 84 ? -25.769 4.901 4.060 1.00 94.31 84 SER A O 1
ATOM 648 N N . GLN A 1 85 ? -27.974 5.088 3.607 1.00 94.12 85 GLN A N 1
ATOM 649 C CA . GLN A 1 85 ? -28.448 4.852 4.962 1.00 94.12 85 GLN A CA 1
ATOM 650 C C . GLN A 1 85 ? -28.129 3.426 5.430 1.00 94.12 85 GLN A C 1
ATOM 652 O O . GLN A 1 85 ? -27.499 3.267 6.472 1.00 94.12 85 GLN A O 1
ATOM 657 N N . ARG A 1 86 ? -28.462 2.396 4.636 1.00 95.56 86 ARG A N 1
ATOM 658 C CA . ARG A 1 86 ? -28.143 0.992 4.963 1.00 95.56 86 ARG A CA 1
ATOM 659 C C . ARG A 1 86 ? -26.646 0.757 5.138 1.00 95.56 86 ARG A C 1
ATOM 661 O O . ARG A 1 86 ? -26.234 0.038 6.048 1.00 95.56 86 ARG A O 1
ATOM 668 N N . LEU A 1 87 ? -25.825 1.362 4.277 1.00 96.25 87 LEU A N 1
ATOM 669 C CA . LEU A 1 87 ? -24.371 1.309 4.402 1.00 96.25 87 LEU A CA 1
ATOM 670 C C . LEU A 1 87 ? -23.917 1.906 5.738 1.00 96.25 87 LEU A C 1
ATOM 672 O O . LEU A 1 87 ? -23.103 1.292 6.421 1.00 96.25 87 LEU A O 1
ATOM 676 N N . MET A 1 88 ? -24.430 3.084 6.106 1.00 96.56 88 MET A N 1
ATOM 677 C CA . MET A 1 88 ? -24.069 3.737 7.363 1.00 96.56 88 MET A CA 1
ATOM 678 C C . MET A 1 88 ? -24.494 2.896 8.569 1.00 96.56 88 MET A C 1
ATOM 680 O O . MET A 1 88 ? -23.663 2.620 9.426 1.00 96.56 88 MET A O 1
ATOM 684 N N . GLU A 1 89 ? -25.741 2.418 8.592 1.00 95.75 89 GLU A N 1
ATOM 685 C CA . GLU A 1 89 ? -26.270 1.543 9.648 1.00 95.75 89 GLU A CA 1
ATOM 686 C C . GLU A 1 89 ? -25.377 0.310 9.839 1.00 95.75 89 GLU A C 1
ATOM 688 O O . GLU A 1 89 ? -24.872 0.059 10.931 1.00 95.75 89 GLU A O 1
ATOM 693 N N . THR A 1 90 ? -25.090 -0.403 8.747 1.00 96.06 90 THR A N 1
ATOM 694 C CA . THR A 1 90 ? -24.280 -1.628 8.787 1.00 96.06 90 THR A CA 1
ATOM 695 C C . THR A 1 90 ? -22.859 -1.364 9.286 1.00 96.06 90 THR A C 1
ATOM 697 O O . THR A 1 90 ? -22.316 -2.153 10.056 1.00 96.06 90 THR A O 1
ATOM 700 N N . VAL A 1 91 ? -22.231 -0.270 8.843 1.00 96.06 91 VAL A N 1
ATOM 701 C CA . VAL A 1 91 ? -20.846 0.040 9.217 1.00 96.06 91 VAL A CA 1
ATOM 702 C C . VAL A 1 91 ? -20.751 0.486 10.676 1.00 96.06 91 VAL A C 1
ATOM 704 O O . VAL A 1 91 ? -19.850 0.023 11.368 1.00 96.06 91 VAL A O 1
ATOM 707 N N . LEU A 1 92 ? -21.671 1.321 11.170 1.00 95.12 92 LEU A N 1
ATOM 708 C CA . LEU A 1 92 ? -21.638 1.780 12.564 1.00 95.12 92 LEU A CA 1
ATOM 709 C C . LEU A 1 92 ? -21.893 0.641 13.562 1.00 95.12 92 LEU A C 1
ATOM 711 O O . LEU A 1 92 ? -21.218 0.585 14.589 1.00 95.12 92 LEU A O 1
ATOM 715 N N . LEU A 1 93 ? -22.801 -0.286 13.238 1.00 94.25 93 LEU A N 1
ATOM 716 C CA . LEU A 1 93 ? -23.029 -1.503 14.028 1.00 94.25 93 LEU A CA 1
ATOM 717 C C . LEU A 1 93 ? -21.787 -2.405 14.040 1.00 94.25 93 LEU A C 1
ATOM 719 O O . LEU A 1 93 ? -21.320 -2.817 15.098 1.00 94.25 93 LEU A O 1
ATOM 723 N N . ALA A 1 94 ? -21.208 -2.658 12.864 1.00 92.94 94 ALA A N 1
ATOM 724 C CA . ALA A 1 94 ? -20.010 -3.484 12.723 1.00 92.94 94 ALA A CA 1
ATOM 725 C C . ALA A 1 94 ? -18.813 -2.902 13.499 1.00 92.94 94 ALA A C 1
ATOM 727 O O . ALA A 1 94 ? -18.059 -3.625 14.147 1.00 92.94 94 ALA A O 1
ATOM 728 N N . GLN A 1 95 ? -18.647 -1.578 13.481 1.00 93.94 95 GLN A N 1
ATOM 729 C CA . GLN A 1 95 ? -17.597 -0.919 14.255 1.00 93.94 95 GLN A CA 1
ATOM 730 C C . GLN A 1 95 ? -17.833 -1.025 15.764 1.00 93.94 95 GLN A C 1
ATOM 732 O O . GLN A 1 95 ? -16.865 -1.178 16.509 1.00 93.94 95 GLN A O 1
ATOM 737 N N . ALA A 1 96 ? -19.088 -0.985 16.219 1.00 91.06 96 ALA A N 1
ATOM 738 C CA . ALA A 1 96 ? -19.420 -1.167 17.630 1.00 91.06 96 ALA A CA 1
ATOM 739 C C . ALA A 1 96 ? -19.076 -2.584 18.121 1.00 91.06 96 ALA A C 1
ATOM 741 O O . ALA A 1 96 ? -18.666 -2.754 19.266 1.00 91.06 96 ALA A O 1
ATOM 742 N N . SER A 1 97 ? -19.144 -3.584 17.236 1.00 88.75 97 SER A N 1
ATOM 743 C CA . SER A 1 97 ? -18.677 -4.951 17.499 1.00 88.75 97 SER A CA 1
ATOM 744 C C . SER A 1 97 ? -17.175 -5.167 17.243 1.00 88.75 97 SER A C 1
ATOM 746 O O . SER A 1 97 ? -16.711 -6.304 17.254 1.00 88.75 97 SER A O 1
ATOM 748 N N . GLY A 1 98 ? -16.400 -4.110 16.972 1.00 90.44 98 GLY A N 1
ATOM 749 C CA . GLY A 1 98 ? -14.953 -4.191 16.732 1.00 90.44 98 GLY A CA 1
ATOM 750 C C . GLY A 1 98 ? -14.534 -4.619 15.318 1.00 90.44 98 GLY A C 1
ATOM 751 O O . GLY A 1 98 ? -13.340 -4.783 15.059 1.00 90.44 98 GLY A O 1
ATOM 752 N N . GLU A 1 99 ? -15.469 -4.769 14.374 1.00 92.75 99 GLU A N 1
ATOM 753 C CA . GLU A 1 99 ? -15.151 -5.056 12.972 1.00 92.75 99 GLU A CA 1
ATOM 754 C C . GLU A 1 99 ? -14.614 -3.792 12.275 1.00 92.75 99 GLU A C 1
ATOM 756 O O . GLU A 1 99 ? -15.181 -2.699 12.348 1.00 92.75 99 GLU A O 1
ATOM 761 N N . SE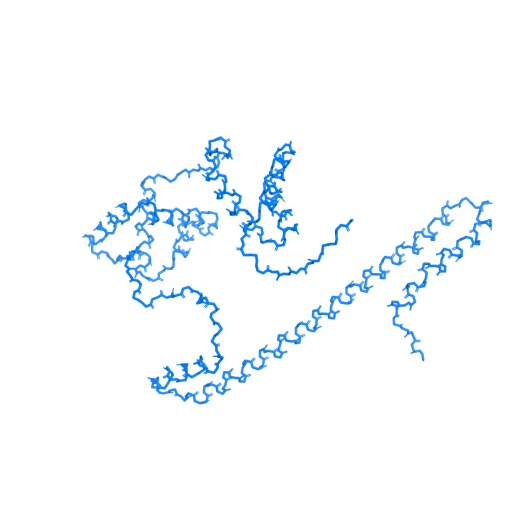R A 1 100 ? -13.504 -3.928 11.541 1.00 93.19 100 SER A N 1
ATOM 762 C CA . SER A 1 100 ? -12.964 -2.806 10.768 1.00 93.19 100 SER A CA 1
ATOM 763 C C . SER A 1 100 ? -13.879 -2.433 9.595 1.00 93.19 100 SER A C 1
ATOM 765 O O . SER A 1 100 ? -14.428 -3.299 8.911 1.00 93.19 100 SER A O 1
ATOM 767 N N . VAL A 1 101 ? -13.944 -1.138 9.260 1.00 94.62 101 VAL A N 1
ATOM 768 C CA . VAL A 1 101 ? -14.693 -0.636 8.087 1.00 94.62 101 VAL A CA 1
ATOM 769 C C . VAL A 1 101 ? -14.315 -1.394 6.809 1.00 94.62 101 VAL A C 1
ATOM 771 O O . VAL A 1 101 ? -15.165 -1.671 5.966 1.00 94.62 101 VAL A O 1
ATOM 774 N N . ARG A 1 102 ? -13.037 -1.758 6.643 1.00 94.19 102 ARG A N 1
ATOM 775 C CA . ARG A 1 102 ? -12.568 -2.524 5.479 1.00 94.19 102 ARG A CA 1
ATOM 776 C C . ARG A 1 102 ? -13.157 -3.935 5.442 1.00 94.19 102 ARG A C 1
ATOM 778 O O . ARG A 1 102 ? -13.608 -4.341 4.379 1.00 94.19 102 ARG A O 1
ATOM 785 N N . SER A 1 103 ? -13.161 -4.652 6.566 1.00 94.56 103 SER A N 1
ATOM 786 C CA . SER A 1 103 ? -13.766 -5.989 6.656 1.00 94.56 103 SER A CA 1
ATOM 787 C C . SER A 1 103 ? -15.263 -5.936 6.344 1.00 94.56 103 SER A C 1
ATOM 789 O O . SER A 1 103 ? -15.726 -6.609 5.423 1.00 94.56 103 SER A O 1
ATOM 791 N N . CYS A 1 104 ? -15.987 -5.021 6.998 1.00 95.81 104 CYS A N 1
ATOM 792 C CA . CYS A 1 104 ? -17.426 -4.852 6.803 1.00 95.81 104 CYS A CA 1
ATOM 793 C C . CYS A 1 104 ? -17.767 -4.514 5.340 1.00 95.81 104 CYS A C 1
ATOM 795 O O . CYS A 1 104 ? -18.620 -5.149 4.721 1.00 95.81 104 CYS A O 1
ATOM 797 N N . THR A 1 105 ? -17.043 -3.570 4.729 1.00 95.62 105 THR A N 1
ATOM 798 C CA . THR A 1 105 ? -17.272 -3.196 3.321 1.00 95.62 105 THR A CA 1
ATOM 799 C C . THR A 1 105 ? -16.866 -4.283 2.325 1.00 95.62 105 THR A C 1
ATOM 801 O O . THR A 1 105 ? -17.449 -4.350 1.243 1.00 95.62 105 THR A O 1
ATOM 804 N N . LEU A 1 106 ? -15.909 -5.155 2.666 1.00 94.56 106 LEU A N 1
ATOM 805 C CA . LEU A 1 106 ? -15.547 -6.310 1.840 1.00 94.56 106 LEU A CA 1
ATOM 806 C C . LEU A 1 106 ? -16.659 -7.359 1.859 1.00 94.56 106 LEU A C 1
ATOM 808 O O . LEU A 1 106 ? -17.038 -7.862 0.802 1.00 94.56 106 LEU A O 1
ATOM 812 N N . ARG A 1 107 ? -17.229 -7.616 3.040 1.00 95.75 107 ARG A N 1
ATOM 813 C CA . ARG A 1 107 ? -18.393 -8.487 3.222 1.00 95.75 107 ARG A CA 1
ATOM 814 C C . ARG A 1 107 ? -19.620 -7.954 2.479 1.00 95.75 107 ARG A C 1
ATOM 816 O O . ARG A 1 107 ? -20.228 -8.699 1.719 1.00 95.75 107 ARG A O 1
ATOM 823 N N . LEU A 1 108 ? -19.926 -6.658 2.598 1.00 93.81 108 LEU A N 1
ATOM 824 C CA . LEU A 1 108 ? -21.005 -6.004 1.833 1.00 93.81 108 LEU A CA 1
ATOM 825 C C . LEU A 1 108 ? -20.791 -6.079 0.313 1.00 93.81 108 LEU A C 1
ATOM 827 O O . LEU A 1 108 ? -21.746 -6.099 -0.457 1.00 93.81 108 LEU A O 1
ATOM 831 N N . GLY A 1 109 ? -19.532 -6.106 -0.125 1.00 91.38 109 GLY A N 1
ATOM 832 C CA . GLY A 1 109 ? -19.147 -6.280 -1.522 1.00 91.38 109 GLY A CA 1
ATOM 833 C C . GLY A 1 109 ? -19.119 -7.728 -2.008 1.00 91.38 109 GLY A C 1
ATOM 834 O O . GLY A 1 109 ? -18.667 -7.947 -3.129 1.00 91.38 109 GLY A O 1
ATOM 835 N N . GLY A 1 110 ? -19.517 -8.711 -1.192 1.00 91.56 110 GLY A N 1
ATOM 836 C CA . GLY A 1 110 ? -19.434 -10.131 -1.550 1.00 91.56 110 GLY A CA 1
ATOM 837 C C . GLY A 1 110 ? -18.001 -10.593 -1.844 1.00 91.56 110 GLY A C 1
ATOM 838 O O . GLY A 1 110 ? -17.781 -11.381 -2.756 1.00 91.56 110 GLY A O 1
ATOM 839 N N . GLY A 1 111 ? -17.006 -10.021 -1.156 1.00 90.38 111 GLY A N 1
ATOM 840 C CA . GLY A 1 111 ? -15.584 -10.289 -1.403 1.00 90.38 111 GLY A CA 1
ATOM 841 C C . GLY A 1 111 ? -14.989 -9.541 -2.602 1.00 90.38 111 GLY A C 1
ATOM 842 O O . GLY A 1 111 ? -13.777 -9.581 -2.811 1.00 90.38 111 GLY A O 1
ATOM 843 N N . GLN A 1 112 ? -15.793 -8.801 -3.373 1.00 89.69 112 GLN A N 1
ATOM 844 C CA . GLN A 1 112 ? -15.308 -8.096 -4.556 1.00 89.69 112 GLN A CA 1
ATOM 845 C C . GLN A 1 112 ? -14.614 -6.781 -4.197 1.00 89.69 112 GLN A C 1
ATOM 847 O O . GLN A 1 112 ? -15.222 -5.832 -3.692 1.00 89.69 112 GLN A O 1
ATOM 852 N N . GLN A 1 113 ? -13.333 -6.672 -4.551 1.00 85.38 113 GLN A N 1
ATOM 853 C CA . GLN A 1 113 ? -12.495 -5.520 -4.202 1.00 85.38 113 GLN A CA 1
ATOM 854 C C . GLN A 1 113 ? -13.015 -4.191 -4.778 1.00 85.38 113 GLN A C 1
ATOM 856 O O . GLN A 1 113 ? -12.924 -3.150 -4.124 1.00 85.38 113 GLN A O 1
ATOM 861 N N . ARG A 1 114 ? -13.591 -4.206 -5.990 1.00 86.44 114 ARG A N 1
ATOM 862 C CA . ARG A 1 114 ? -14.185 -3.007 -6.612 1.00 86.44 114 ARG A CA 1
ATOM 863 C C . ARG A 1 114 ? -15.412 -2.512 -5.838 1.00 86.44 114 ARG A C 1
ATOM 865 O O . ARG A 1 114 ? -15.520 -1.313 -5.584 1.00 86.44 114 ARG A O 1
ATOM 872 N N . ALA A 1 115 ? -16.294 -3.422 -5.421 1.00 87.38 115 ALA A N 1
ATOM 873 C CA . ALA A 1 115 ? -17.482 -3.096 -4.634 1.00 87.38 115 ALA A CA 1
ATOM 874 C C . ALA A 1 115 ? -17.106 -2.614 -3.224 1.00 87.38 115 ALA A C 1
ATOM 876 O O . ALA A 1 115 ? -17.597 -1.578 -2.777 1.00 87.38 115 ALA A O 1
ATOM 877 N N . MET A 1 116 ? -16.147 -3.284 -2.576 1.00 94.56 116 MET A N 1
ATOM 878 C CA . MET A 1 116 ? -15.585 -2.861 -1.289 1.00 94.56 116 MET A CA 1
ATOM 879 C C . MET A 1 116 ? -15.089 -1.411 -1.338 1.00 94.56 116 MET A C 1
ATOM 881 O O . MET A 1 116 ? -15.456 -0.602 -0.488 1.00 94.56 116 MET A O 1
ATOM 885 N N . LEU A 1 117 ? -14.274 -1.054 -2.339 1.00 92.12 117 LEU A N 1
ATOM 886 C CA . LEU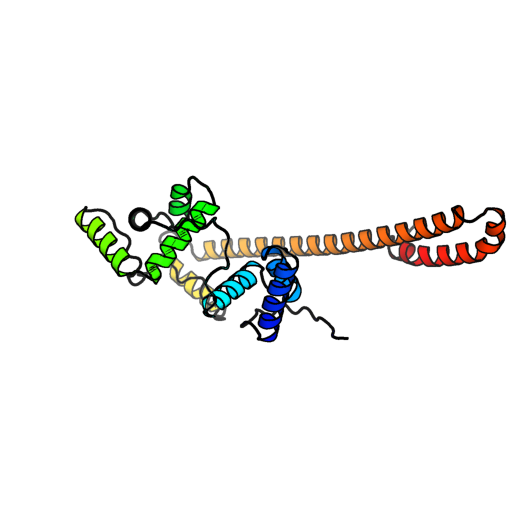 A 1 117 ? -13.760 0.313 -2.480 1.00 92.12 117 LEU A CA 1
ATOM 887 C C . LEU A 1 117 ? -14.885 1.331 -2.693 1.00 92.12 117 LEU A C 1
ATOM 889 O O . LEU A 1 117 ? -14.813 2.435 -2.155 1.00 92.12 117 LEU A O 1
ATOM 893 N N . ARG A 1 118 ? -15.934 0.967 -3.439 1.00 91.88 118 ARG A N 1
ATOM 894 C CA . ARG A 1 118 ? -17.115 1.816 -3.641 1.00 91.88 118 ARG A CA 1
ATOM 895 C C . ARG A 1 118 ? -17.830 2.096 -2.311 1.00 91.88 118 ARG A C 1
ATOM 897 O O . ARG A 1 118 ? -18.061 3.264 -1.999 1.00 91.88 118 ARG A O 1
ATOM 904 N N . TYR A 1 119 ? -18.098 1.070 -1.500 1.00 95.31 119 TYR A N 1
ATOM 905 C CA . TYR A 1 119 ? -18.711 1.226 -0.173 1.00 95.31 119 TYR A CA 1
ATOM 906 C C . TYR A 1 119 ? -17.819 2.000 0.802 1.00 95.31 119 TYR A C 1
ATOM 908 O O . TYR A 1 119 ? -18.274 2.943 1.448 1.00 95.31 119 TYR A O 1
ATOM 916 N N . GLN A 1 120 ? -16.528 1.676 0.858 1.00 94.50 120 GLN A N 1
ATOM 917 C CA . GLN A 1 120 ? -15.580 2.354 1.739 1.00 94.50 120 GLN A CA 1
ATOM 918 C C . GLN A 1 120 ? -15.440 3.845 1.396 1.00 94.50 120 GLN A C 1
ATOM 920 O O . GLN A 1 120 ? -15.425 4.689 2.294 1.00 94.50 120 GLN A O 1
ATOM 925 N N . ASN A 1 121 ? -15.382 4.190 0.107 1.00 93.00 121 ASN A N 1
ATOM 926 C CA . ASN A 1 121 ? -15.336 5.584 -0.331 1.00 93.00 121 ASN A CA 1
ATOM 927 C C . ASN A 1 121 ? -16.628 6.330 0.008 1.00 93.00 121 ASN A C 1
ATOM 929 O O . ASN A 1 121 ? -16.561 7.471 0.466 1.00 93.00 121 ASN A O 1
ATOM 933 N N . LYS A 1 122 ? -17.791 5.692 -0.173 1.00 93.88 122 LYS A N 1
ATOM 934 C CA . LYS A 1 122 ? -19.080 6.294 0.177 1.00 93.88 122 LYS A CA 1
ATOM 935 C C . LYS A 1 122 ? -19.188 6.556 1.678 1.00 93.88 122 LYS A C 1
ATOM 937 O O . LYS A 1 122 ? -19.540 7.670 2.047 1.00 93.88 122 LYS A O 1
ATOM 942 N N . TYR A 1 123 ? -18.808 5.600 2.527 1.00 95.69 123 TYR A N 1
ATOM 943 C CA . TYR A 1 123 ? -18.776 5.788 3.982 1.00 95.69 123 TYR A CA 1
ATOM 944 C C . TYR A 1 123 ? -17.909 6.995 4.376 1.00 95.69 123 TYR A C 1
ATOM 946 O O . TYR A 1 123 ? -18.387 7.910 5.042 1.00 95.69 123 TYR A O 1
ATOM 954 N N . ARG A 1 124 ? -16.664 7.067 3.879 1.00 93.31 124 ARG A N 1
ATOM 955 C CA . ARG A 1 124 ? -15.760 8.202 4.154 1.00 93.31 124 ARG A CA 1
ATOM 956 C C . ARG A 1 124 ? -16.334 9.538 3.684 1.00 93.31 124 ARG A C 1
ATOM 958 O O . ARG A 1 124 ? -16.143 10.553 4.349 1.00 93.31 124 ARG A O 1
ATOM 965 N N . ALA A 1 125 ? -17.003 9.550 2.532 1.00 91.94 125 ALA A N 1
ATOM 966 C CA . ALA A 1 125 ? -17.643 10.748 2.005 1.00 91.94 125 ALA A CA 1
ATOM 967 C C . ALA A 1 125 ? -18.815 11.204 2.886 1.00 91.94 125 ALA A C 1
ATOM 969 O O . ALA A 1 125 ? -18.892 12.391 3.177 1.00 91.94 125 ALA A O 1
ATOM 970 N N . LEU A 1 126 ? -19.670 10.284 3.349 1.00 93.12 126 LEU A N 1
ATOM 971 C CA . LEU A 1 126 ? -20.799 10.595 4.234 1.00 93.12 126 LEU A CA 1
ATOM 972 C C . LEU A 1 126 ? -20.324 11.150 5.581 1.00 93.12 126 LEU A C 1
ATOM 974 O O . LEU A 1 126 ? -20.754 12.227 5.970 1.00 93.12 126 LEU A O 1
ATOM 978 N N . VAL A 1 127 ? -19.356 10.496 6.233 1.00 93.88 127 VAL A N 1
ATOM 979 C CA . VAL A 1 127 ? -18.801 10.979 7.513 1.00 93.88 127 VAL A CA 1
ATOM 980 C C . VAL A 1 127 ? -18.226 12.395 7.386 1.00 93.88 127 VAL A C 1
ATOM 982 O O . VAL A 1 127 ? -18.359 13.205 8.302 1.00 93.88 127 VAL A O 1
ATOM 985 N N . ARG A 1 128 ? -17.604 12.716 6.244 1.00 90.56 128 ARG A N 1
ATOM 986 C CA . ARG A 1 128 ? -16.998 14.033 6.001 1.00 90.56 128 ARG A CA 1
ATOM 987 C C . ARG A 1 128 ? -18.004 15.103 5.571 1.00 90.56 128 ARG A C 1
ATOM 989 O O . ARG A 1 128 ? -17.817 16.265 5.911 1.00 90.56 128 ARG A O 1
ATOM 996 N N . SER A 1 129 ? -18.972 14.755 4.727 1.00 88.19 129 SER A N 1
ATOM 997 C CA . SER A 1 129 ? -19.787 15.726 3.981 1.00 88.19 129 SER A CA 1
ATOM 998 C C . SER A 1 129 ? -21.254 15.765 4.392 1.00 88.19 129 SER A C 1
ATOM 1000 O O . SER A 1 129 ? -21.918 16.731 4.044 1.00 88.19 129 SER A O 1
ATOM 1002 N N . ASP A 1 130 ? -21.745 14.772 5.133 1.00 89.56 130 ASP A N 1
ATOM 1003 C CA . ASP A 1 130 ? -23.138 14.702 5.581 1.00 89.56 130 ASP A CA 1
ATOM 1004 C C . ASP A 1 130 ? -23.248 14.219 7.046 1.00 89.56 130 ASP A C 1
ATOM 1006 O O . ASP A 1 130 ? -23.669 13.089 7.318 1.00 89.56 130 ASP A O 1
ATOM 1010 N N . PRO A 1 131 ? -22.841 15.048 8.031 1.00 92.19 131 PRO A N 1
ATOM 1011 C CA . PRO A 1 131 ? -22.930 14.676 9.443 1.00 92.19 131 PRO A CA 1
ATOM 1012 C C . PRO A 1 131 ? -24.367 14.542 9.958 1.00 92.19 131 PRO A C 1
ATOM 1014 O O . PRO A 1 131 ? -24.602 13.840 10.942 1.00 92.19 131 PRO A O 1
ATOM 1017 N N . THR A 1 132 ? -25.330 15.217 9.326 1.00 92.62 132 THR A N 1
ATOM 1018 C CA . THR A 1 132 ? -26.743 15.182 9.723 1.00 92.62 132 THR A CA 1
ATOM 1019 C C . THR A 1 132 ? -27.351 13.808 9.458 1.00 92.62 132 THR A C 1
ATOM 1021 O O . THR A 1 132 ? -28.020 13.271 10.345 1.00 92.62 132 THR A O 1
ATOM 1024 N N . LEU A 1 133 ? -27.063 13.187 8.307 1.00 92.31 133 LEU A N 1
ATOM 1025 C CA . LEU A 1 133 ? -27.452 11.800 8.035 1.00 92.31 133 LEU A CA 1
ATOM 1026 C C . LEU A 1 133 ? -26.836 10.833 9.052 1.00 92.31 133 LEU A C 1
ATOM 1028 O O . LEU A 1 133 ? -27.539 9.980 9.594 1.00 92.31 133 LEU A O 1
ATOM 1032 N N . VAL A 1 134 ? -25.537 10.970 9.331 1.00 94.44 134 VAL A N 1
ATOM 1033 C CA . VAL A 1 134 ? -24.822 10.080 10.261 1.00 94.44 134 VAL A CA 1
ATOM 1034 C C . VAL A 1 134 ? -25.438 10.153 11.658 1.00 94.44 134 VAL A C 1
ATOM 1036 O O . VAL A 1 134 ? -25.760 9.117 12.236 1.00 94.44 134 VAL A O 1
ATOM 1039 N N . ARG A 1 135 ? -25.696 11.363 12.171 1.00 94.19 135 ARG A N 1
ATOM 1040 C CA . ARG A 1 135 ? -26.356 11.560 13.472 1.00 94.19 135 ARG A CA 1
ATOM 1041 C C . ARG A 1 135 ? -27.764 10.967 13.505 1.00 94.19 135 ARG A C 1
ATOM 1043 O O . ARG A 1 135 ? -28.105 10.293 14.471 1.00 94.19 135 ARG A O 1
ATOM 1050 N N . ARG A 1 136 ? -28.555 11.140 12.438 1.00 94.88 136 ARG A N 1
ATOM 1051 C CA . ARG A 1 136 ? -29.900 10.546 12.325 1.00 94.88 136 ARG A CA 1
ATOM 1052 C C . ARG A 1 136 ? -29.856 9.020 12.395 1.00 94.88 136 ARG A C 1
ATOM 1054 O O . ARG A 1 136 ? -30.661 8.415 13.098 1.00 94.88 136 ARG A O 1
ATOM 1061 N N . VAL A 1 137 ? -28.911 8.404 11.685 1.00 94.69 137 VAL A N 1
ATOM 1062 C CA . VAL A 1 137 ? -28.696 6.952 11.720 1.00 94.69 137 VAL A CA 1
ATOM 1063 C C . VAL A 1 137 ? -28.288 6.496 13.120 1.00 94.69 137 VAL A C 1
ATOM 1065 O O . VAL A 1 137 ? -28.839 5.525 13.630 1.00 94.69 137 VAL A O 1
ATOM 1068 N N . ME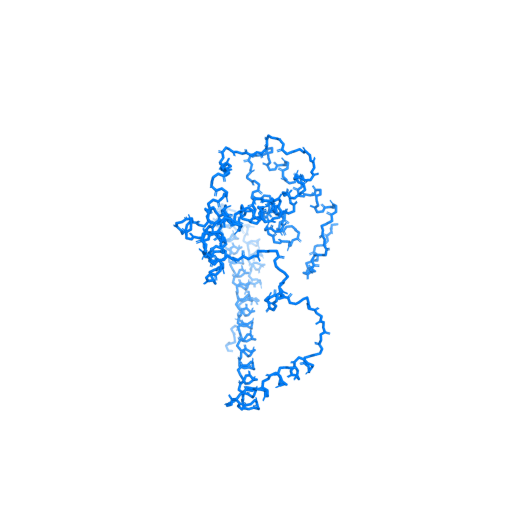T A 1 138 ? -27.378 7.217 13.775 1.00 94.81 138 MET A N 1
ATOM 1069 C CA . MET A 1 138 ? -26.966 6.900 15.143 1.00 94.81 138 MET A CA 1
ATOM 1070 C C . MET A 1 138 ? -28.130 6.982 16.132 1.00 94.81 138 MET A C 1
ATOM 1072 O O . MET A 1 138 ? -28.283 6.098 16.968 1.00 94.81 138 MET A O 1
ATOM 1076 N N . GLU A 1 139 ? -28.961 8.022 16.048 1.00 93.69 139 GLU A N 1
ATOM 1077 C CA . GLU A 1 139 ? -30.149 8.150 16.894 1.00 93.69 139 GLU A CA 1
ATOM 1078 C C . GLU A 1 139 ? -31.147 7.022 16.660 1.00 93.69 139 GLU A C 1
ATOM 1080 O O . GLU A 1 139 ? -31.661 6.469 17.629 1.00 93.69 139 GLU A O 1
ATOM 1085 N N . LYS A 1 140 ? -31.402 6.661 15.397 1.00 94.62 140 LYS A N 1
ATOM 1086 C CA . LYS A 1 140 ? -32.266 5.527 15.055 1.00 94.62 140 LYS A CA 1
ATOM 1087 C C . LYS A 1 140 ? -31.770 4.250 15.739 1.00 94.62 140 LYS A C 1
ATOM 1089 O O . LYS A 1 140 ? -32.523 3.634 16.484 1.00 94.62 140 LYS A O 1
ATOM 1094 N N . LEU A 1 141 ? -30.494 3.913 15.561 1.00 93.69 141 LEU A N 1
ATOM 1095 C CA . LEU A 1 141 ? -29.907 2.707 16.146 1.00 93.69 141 LEU A CA 1
ATOM 1096 C C . LEU A 1 141 ? -29.906 2.738 17.688 1.00 93.69 141 LEU A C 1
ATOM 1098 O O . LEU A 1 141 ? -30.166 1.721 18.323 1.00 93.69 141 LEU A O 1
ATOM 1102 N N . ARG A 1 142 ? -29.682 3.909 18.304 1.00 93.12 142 ARG A N 1
ATOM 1103 C CA . ARG A 1 142 ? -29.786 4.080 19.766 1.00 93.12 142 ARG A CA 1
ATOM 1104 C C . ARG A 1 142 ? -31.212 3.856 20.273 1.00 93.12 142 ARG A C 1
ATOM 1106 O O . ARG A 1 142 ? -31.381 3.214 21.304 1.00 93.12 142 ARG A O 1
ATOM 1113 N N . ARG A 1 143 ? -32.235 4.349 19.560 1.00 93.81 143 ARG A N 1
ATOM 1114 C CA . ARG A 1 143 ? -33.652 4.098 19.900 1.00 93.81 143 ARG A CA 1
ATOM 1115 C C . ARG A 1 143 ? -34.017 2.619 19.777 1.00 93.81 143 ARG A C 1
ATOM 1117 O O . ARG A 1 143 ? -34.829 2.133 20.551 1.00 93.81 143 ARG A O 1
ATOM 1124 N N . GLU A 1 144 ? -33.395 1.912 18.839 1.00 92.94 144 GLU A N 1
ATOM 1125 C CA . GLU A 1 144 ? -33.535 0.462 18.651 1.00 92.94 144 GLU A CA 1
ATOM 1126 C C . GLU A 1 144 ? -32.721 -0.365 19.672 1.00 92.94 144 GLU A C 1
ATOM 1128 O O . GLU A 1 144 ? -32.709 -1.593 19.597 1.00 92.94 144 GLU A O 1
ATOM 1133 N N . GLY A 1 145 ? -32.031 0.281 20.624 1.00 90.62 145 GLY A N 1
ATOM 1134 C CA . GLY A 1 145 ? -31.229 -0.387 21.655 1.00 90.62 145 GLY A CA 1
ATOM 1135 C C . GLY A 1 145 ? -29.954 -1.053 21.128 1.00 90.62 145 GLY A C 1
ATOM 1136 O O . GLY A 1 145 ? -29.381 -1.904 21.806 1.00 90.62 145 GLY A O 1
ATOM 1137 N N . GLN A 1 146 ? -29.509 -0.701 19.920 1.00 90.56 146 GLN A N 1
ATOM 1138 C CA . GLN A 1 146 ? -28.338 -1.304 19.291 1.00 90.56 146 GLN A CA 1
ATOM 1139 C C . GLN A 1 146 ? -27.029 -0.638 19.749 1.00 90.56 146 GLN A C 1
ATOM 1141 O O . GLN A 1 146 ? -27.007 0.564 20.033 1.00 90.56 146 GLN A O 1
ATOM 1146 N N . PRO A 1 147 ? -25.904 -1.377 19.775 1.00 87.75 147 PRO A N 1
ATOM 1147 C CA . PRO A 1 147 ? -24.591 -0.797 20.028 1.00 87.75 147 PRO A CA 1
ATOM 1148 C C . PRO A 1 147 ? -24.148 0.045 18.819 1.00 87.75 147 PRO A C 1
ATOM 1150 O O . PRO A 1 147 ? -24.049 -0.456 17.702 1.00 87.75 147 PRO A O 1
ATOM 1153 N N . VAL A 1 148 ? -23.874 1.336 19.030 1.00 89.81 148 VAL A N 1
ATOM 1154 C CA . VAL A 1 148 ? -23.546 2.286 17.951 1.00 89.81 148 VAL A CA 1
ATOM 1155 C C . VAL A 1 148 ? -22.153 2.860 18.138 1.00 89.81 148 VAL A C 1
ATOM 1157 O O . VAL A 1 148 ? -21.860 3.463 19.169 1.00 89.81 148 VAL A O 1
ATOM 1160 N N . PHE A 1 149 ? -21.317 2.745 17.108 1.00 90.44 149 PHE A N 1
ATOM 1161 C CA . PHE A 1 149 ? -20.048 3.458 17.049 1.00 90.44 149 PHE A CA 1
ATOM 1162 C C . PHE A 1 149 ? -20.270 4.939 16.715 1.00 90.44 149 PHE A C 1
ATOM 1164 O O . PHE A 1 149 ? -20.995 5.261 15.774 1.00 90.44 149 PHE A O 1
ATOM 1171 N N . ASP A 1 150 ? -19.622 5.841 17.453 1.00 90.19 150 ASP A N 1
ATOM 1172 C CA . ASP A 1 150 ? -19.654 7.280 17.179 1.00 90.19 150 ASP A CA 1
ATOM 1173 C C . ASP A 1 150 ? -18.379 7.714 16.425 1.00 90.19 150 ASP A C 1
ATOM 1175 O O . ASP A 1 150 ? -17.302 7.758 17.024 1.00 90.19 150 ASP A O 1
ATOM 1179 N N . PRO A 1 151 ? -18.460 8.050 15.121 1.00 87.44 151 PRO A N 1
ATOM 1180 C CA . PRO A 1 151 ? -17.304 8.488 14.340 1.00 87.44 151 PRO A CA 1
ATOM 1181 C C . PRO A 1 151 ? -16.828 9.910 14.677 1.00 87.44 151 PRO A C 1
ATOM 1183 O O . PRO A 1 151 ? -15.788 10.325 14.163 1.00 87.44 151 PRO A O 1
ATOM 1186 N N . TYR A 1 152 ? -17.574 10.660 15.495 1.00 88.06 152 TYR A N 1
ATOM 1187 C CA . TYR A 1 152 ? -17.257 12.028 15.911 1.00 88.06 152 TYR A CA 1
ATOM 1188 C C . TYR A 1 152 ? -16.875 12.140 17.387 1.00 88.06 152 TYR A C 1
ATOM 1190 O O . TYR A 1 152 ? -16.472 13.224 17.815 1.00 88.06 152 TYR A O 1
ATOM 1198 N N . ALA A 1 153 ? -16.988 11.057 18.161 1.00 82.94 153 ALA A N 1
ATOM 1199 C CA . ALA A 1 153 ? -16.482 11.034 19.523 1.00 82.94 153 ALA A CA 1
ATOM 1200 C C . ALA A 1 153 ? -14.980 11.347 19.519 1.00 82.94 153 ALA A C 1
ATOM 1202 O O . ALA A 1 153 ? -14.223 10.854 18.674 1.00 82.94 153 ALA A O 1
ATOM 1203 N N . ALA A 1 154 ? -14.551 12.193 20.459 1.00 58.44 154 ALA A N 1
ATOM 1204 C CA . ALA A 1 154 ? -13.135 12.433 20.675 1.00 58.44 154 ALA A CA 1
ATOM 1205 C C . ALA A 1 154 ? -12.460 11.077 20.943 1.00 58.44 154 ALA A C 1
ATOM 1207 O O . ALA A 1 154 ? -13.007 10.273 21.700 1.00 58.44 154 ALA A O 1
ATOM 1208 N N . PRO A 1 155 ? -11.320 10.775 20.301 1.00 53.47 155 PRO A N 1
ATOM 1209 C CA . PRO A 1 155 ? -10.689 9.479 20.456 1.00 53.47 155 PRO A CA 1
ATOM 1210 C C . PRO A 1 155 ? -10.151 9.353 21.881 1.00 53.47 155 PRO A C 1
ATOM 1212 O O . PRO A 1 155 ? -9.037 9.783 22.173 1.00 53.47 155 PRO A O 1
ATOM 1215 N N . GLU A 1 156 ? -10.919 8.726 22.766 1.00 43.38 156 GLU A N 1
ATOM 1216 C CA . GLU A 1 156 ? -10.370 8.143 23.982 1.00 43.38 156 GLU A CA 1
ATOM 1217 C C . GLU A 1 156 ? -9.472 6.973 23.556 1.00 43.38 156 GLU A C 1
ATOM 1219 O O . GLU A 1 156 ? -9.912 5.873 23.218 1.00 43.38 156 GLU A O 1
ATOM 1224 N N . GLY A 1 157 ? -8.174 7.260 23.452 1.00 52.69 157 GLY A N 1
ATOM 1225 C CA . GLY A 1 157 ? -7.123 6.249 23.483 1.00 52.69 157 GLY A CA 1
ATOM 1226 C C . GLY A 1 157 ? -6.965 5.314 22.277 1.00 52.69 157 GLY A C 1
ATOM 1227 O O . GLY A 1 157 ? -6.291 4.298 22.433 1.00 52.69 157 GLY A O 1
ATOM 1228 N N . ARG A 1 158 ? -7.494 5.592 21.070 1.00 44.75 158 ARG A N 1
ATOM 1229 C CA . ARG A 1 158 ? -7.212 4.736 19.888 1.00 44.75 158 ARG A CA 1
ATOM 1230 C C . ARG A 1 158 ? -6.495 5.427 18.735 1.00 44.75 158 ARG A C 1
ATOM 1232 O O . ARG A 1 158 ? -6.989 6.362 18.118 1.00 44.75 158 ARG A O 1
ATOM 1239 N N . HIS A 1 159 ? -5.328 4.845 18.447 1.00 47.88 159 HIS A N 1
ATOM 1240 C CA . HIS A 1 159 ? -4.462 5.002 17.284 1.00 47.88 159 HIS A CA 1
ATOM 1241 C C . HIS A 1 159 ? -4.266 6.446 16.830 1.00 47.88 159 HIS A C 1
ATOM 1243 O O . HIS A 1 159 ? -4.786 6.875 15.799 1.00 47.88 159 HIS A O 1
ATOM 1249 N N . ALA A 1 160 ? -3.370 7.147 17.530 1.00 43.38 160 ALA A N 1
ATOM 1250 C CA . ALA A 1 160 ? -2.515 8.100 16.842 1.00 43.38 160 ALA A CA 1
ATOM 1251 C C . ALA A 1 160 ? -1.970 7.382 15.597 1.00 43.38 160 ALA A C 1
ATOM 1253 O O . ALA A 1 160 ? -1.179 6.441 15.703 1.00 43.38 160 ALA A O 1
ATOM 1254 N N . GLY A 1 161 ? -2.467 7.754 14.412 1.00 43.69 161 GLY A N 1
ATOM 1255 C CA . GLY A 1 161 ? -1.880 7.298 13.157 1.00 43.69 161 GLY A CA 1
ATOM 1256 C C . GLY A 1 161 ? -0.370 7.502 13.228 1.00 43.69 161 GLY A C 1
ATOM 1257 O O . GLY A 1 161 ? 0.057 8.433 13.912 1.00 43.69 161 GLY A O 1
ATOM 1258 N N . ARG A 1 162 ? 0.402 6.610 12.575 1.00 42.19 162 ARG A N 1
ATOM 1259 C CA . ARG A 1 162 ? 1.877 6.526 12.638 1.00 42.19 162 ARG A CA 1
ATOM 1260 C C . ARG A 1 162 ? 2.471 7.847 13.139 1.00 42.19 162 ARG A C 1
ATOM 1262 O O . ARG A 1 162 ? 2.431 8.811 12.362 1.00 42.19 162 ARG A O 1
ATOM 1269 N N . PRO A 1 163 ? 2.946 7.919 14.400 1.00 45.72 163 PRO A N 1
ATOM 1270 C CA . PRO A 1 163 ? 3.413 9.173 14.964 1.00 45.72 163 PRO A CA 1
ATOM 1271 C C . PRO A 1 163 ? 4.391 9.794 13.976 1.00 45.72 163 PRO A C 1
ATOM 1273 O O . PRO A 1 163 ? 5.265 9.104 13.435 1.00 45.72 163 PRO A O 1
ATOM 1276 N N . ARG A 1 164 ? 4.181 11.078 13.650 1.00 51.84 164 ARG A N 1
ATOM 1277 C CA . ARG A 1 164 ? 5.137 11.822 12.824 1.00 51.84 164 ARG A CA 1
ATOM 1278 C C . ARG A 1 164 ? 6.503 11.585 13.451 1.00 51.84 164 ARG A C 1
ATOM 1280 O O . ARG A 1 164 ? 6.629 11.773 14.658 1.00 51.84 164 ARG A O 1
ATOM 1287 N N . LYS A 1 165 ? 7.467 11.124 12.647 1.00 44.16 165 LYS A N 1
ATOM 1288 C CA . LYS A 1 165 ? 8.842 10.833 13.067 1.00 44.16 165 LYS A CA 1
ATOM 1289 C C . LYS A 1 165 ? 9.446 12.119 13.637 1.00 44.16 165 LYS A C 1
ATOM 1291 O O . LYS A 1 165 ? 10.049 12.895 12.910 1.00 44.16 165 LYS A O 1
ATOM 1296 N N . ARG A 1 166 ? 9.197 12.389 14.915 1.00 54.81 166 ARG A N 1
ATOM 1297 C CA . ARG A 1 166 ? 10.019 13.280 15.717 1.00 54.81 166 ARG A CA 1
ATOM 1298 C C . ARG A 1 166 ? 11.244 12.448 16.037 1.00 54.81 166 ARG A C 1
ATOM 1300 O O . ARG A 1 166 ? 11.102 11.312 16.487 1.00 54.81 166 ARG A O 1
ATOM 1307 N N . GLU A 1 167 ? 12.413 12.966 15.708 1.00 50.75 167 GLU A N 1
ATOM 1308 C CA . GLU A 1 167 ? 13.678 12.342 16.073 1.00 50.75 167 GLU A CA 1
ATOM 1309 C C . GLU A 1 167 ? 13.804 12.448 17.589 1.00 50.75 167 GLU A C 1
ATOM 1311 O O . GLU A 1 167 ? 14.266 13.445 18.130 1.00 50.75 167 GLU A O 1
ATOM 1316 N N . ARG A 1 168 ? 13.254 11.452 18.281 1.00 59.19 168 ARG A N 1
ATOM 1317 C CA . ARG A 1 168 ? 13.543 11.211 19.685 1.00 59.19 168 ARG A CA 1
ATOM 1318 C C . ARG A 1 168 ? 14.749 10.277 19.743 1.00 59.19 168 ARG A C 1
ATOM 1320 O O . ARG A 1 168 ? 14.776 9.314 18.965 1.00 59.19 168 ARG A O 1
ATOM 1327 N N . PRO A 1 169 ? 15.730 10.542 20.614 1.00 72.75 169 PRO A N 1
ATOM 1328 C CA . PRO A 1 169 ? 16.783 9.586 20.916 1.00 72.75 169 PRO A CA 1
ATOM 1329 C C . PRO A 1 169 ? 16.189 8.204 21.225 1.00 72.75 169 PRO A C 1
ATOM 1331 O O . PRO A 1 169 ? 15.204 8.090 21.951 1.00 72.75 169 PRO A O 1
ATOM 1334 N N . CYS A 1 170 ? 16.783 7.138 20.679 1.00 67.62 170 CYS A N 1
ATOM 1335 C CA . CYS A 1 170 ? 16.344 5.762 20.953 1.00 67.62 170 CYS A CA 1
ATOM 1336 C C . CYS A 1 170 ? 16.350 5.426 22.453 1.00 67.62 170 CYS A C 1
ATOM 1338 O O . CYS A 1 170 ? 15.555 4.598 22.887 1.00 67.62 170 CYS A O 1
ATOM 1340 N N . ALA A 1 171 ? 17.233 6.067 23.226 1.00 69.12 171 ALA A N 1
ATOM 1341 C CA . ALA A 1 171 ? 17.341 5.878 24.668 1.00 69.12 171 ALA A CA 1
ATOM 1342 C C . ALA A 1 171 ? 16.050 6.272 25.402 1.00 69.12 171 ALA A C 1
ATOM 1344 O O . ALA A 1 171 ? 15.586 5.516 26.249 1.00 69.12 171 ALA A O 1
ATOM 1345 N N . ASP A 1 172 ? 15.424 7.383 25.010 1.00 74.94 172 ASP A N 1
ATOM 1346 C CA . ASP A 1 172 ? 14.197 7.877 25.645 1.00 74.94 172 ASP A CA 1
ATOM 1347 C C . ASP A 1 172 ? 13.026 6.921 25.388 1.00 74.94 172 ASP A C 1
ATOM 1349 O O . ASP A 1 172 ? 12.258 6.595 26.283 1.00 74.94 172 ASP A O 1
ATOM 1353 N N . ILE A 1 173 ? 12.935 6.393 24.163 1.00 75.31 173 ILE A N 1
ATOM 1354 C CA . ILE A 1 173 ? 11.910 5.410 23.789 1.00 75.31 173 ILE A CA 1
ATOM 1355 C C . ILE A 1 173 ? 12.116 4.097 24.554 1.00 75.31 173 ILE A C 1
ATOM 1357 O O . ILE A 1 173 ? 11.150 3.490 25.008 1.00 75.31 173 ILE A O 1
ATOM 1361 N N . ALA A 1 174 ? 13.365 3.643 24.683 1.00 75.31 174 ALA A N 1
ATOM 1362 C CA . ALA A 1 174 ? 13.683 2.430 25.428 1.00 75.31 174 ALA A CA 1
ATOM 1363 C C . ALA A 1 174 ? 13.349 2.580 26.919 1.00 75.31 174 ALA A C 1
ATOM 1365 O O . ALA A 1 174 ? 12.833 1.641 27.520 1.00 75.31 174 ALA A O 1
ATOM 1366 N N . HIS A 1 175 ? 13.592 3.764 27.487 1.00 80.00 175 HIS A N 1
ATOM 1367 C CA . HIS A 1 175 ? 13.253 4.081 28.869 1.00 80.00 175 HIS A CA 1
ATOM 1368 C C . HIS A 1 175 ? 11.735 4.107 29.100 1.00 80.00 175 HIS A C 1
ATOM 1370 O O . HIS A 1 175 ? 11.256 3.441 30.014 1.00 80.00 175 HIS A O 1
ATOM 1376 N N . ASP A 1 176 ? 10.970 4.769 28.223 1.00 81.38 176 ASP A N 1
ATOM 1377 C CA . ASP A 1 176 ? 9.500 4.797 28.285 1.00 81.38 176 ASP A CA 1
ATOM 1378 C C . ASP A 1 176 ? 8.897 3.382 28.204 1.00 81.38 176 ASP A C 1
ATOM 1380 O O . ASP A 1 176 ? 7.941 3.052 28.906 1.00 81.38 176 ASP A O 1
ATOM 1384 N N . VAL A 1 177 ? 9.460 2.527 27.343 1.00 81.19 177 VAL A N 1
ATOM 1385 C CA . VAL A 1 177 ? 9.021 1.132 27.190 1.00 81.19 177 VAL A CA 1
ATOM 1386 C C . VAL A 1 177 ? 9.369 0.307 28.425 1.00 81.19 177 VAL A C 1
ATOM 1388 O O . VAL A 1 177 ? 8.526 -0.457 28.880 1.00 81.19 177 VAL A O 1
ATOM 1391 N N . ALA A 1 178 ? 10.573 0.458 28.981 1.00 81.56 178 ALA A N 1
ATOM 1392 C CA . ALA A 1 178 ? 10.953 -0.233 30.210 1.00 81.56 178 ALA A CA 1
ATOM 1393 C C . ALA A 1 178 ? 10.020 0.153 31.370 1.00 81.56 178 ALA A C 1
ATOM 1395 O O . ALA A 1 178 ? 9.441 -0.732 31.995 1.00 81.56 178 ALA A O 1
ATOM 1396 N N . ALA A 1 179 ? 9.771 1.452 31.563 1.00 83.44 179 ALA A N 1
ATOM 1397 C CA . ALA A 1 179 ? 8.871 1.961 32.598 1.00 83.44 179 ALA A CA 1
ATOM 1398 C C . ALA A 1 179 ? 7.420 1.474 32.422 1.00 83.44 179 ALA A C 1
ATOM 1400 O O . ALA A 1 179 ? 6.745 1.146 33.394 1.00 83.44 179 ALA A O 1
ATOM 1401 N N . ALA A 1 180 ? 6.927 1.377 31.183 1.00 83.12 180 ALA A N 1
ATOM 1402 C CA . ALA A 1 180 ? 5.591 0.847 30.911 1.00 83.12 180 ALA A CA 1
ATOM 1403 C C . ALA A 1 180 ? 5.466 -0.663 31.195 1.00 83.12 180 ALA A C 1
ATOM 1405 O O . ALA A 1 180 ? 4.374 -1.141 31.500 1.00 83.12 180 ALA A O 1
ATOM 1406 N N . LEU A 1 181 ? 6.563 -1.417 31.075 1.00 84.06 181 LEU A N 1
ATOM 1407 C CA . LEU A 1 181 ? 6.589 -2.865 31.293 1.00 84.06 181 LEU A CA 1
ATOM 1408 C C . LEU A 1 181 ? 6.784 -3.246 32.767 1.00 84.06 181 LEU A C 1
ATOM 1410 O O . LEU A 1 181 ? 6.369 -4.334 33.153 1.00 84.06 181 LEU A O 1
ATOM 1414 N N . GLU A 1 182 ? 7.347 -2.359 33.593 1.00 82.25 182 GLU A N 1
ATOM 1415 C CA . GLU A 1 182 ? 7.513 -2.570 35.043 1.00 82.25 182 GLU A CA 1
ATOM 1416 C C . GLU A 1 182 ? 6.180 -2.772 35.785 1.00 82.25 182 GLU A C 1
ATOM 1418 O O . GLU A 1 182 ? 6.144 -3.426 36.822 1.00 82.25 182 GLU A O 1
ATOM 1423 N N . GLY A 1 183 ? 5.069 -2.262 35.241 1.00 83.31 183 GLY A N 1
ATOM 1424 C CA . GLY A 1 183 ? 3.727 -2.445 35.804 1.00 83.31 183 GLY A CA 1
ATOM 1425 C C . GLY A 1 183 ? 3.025 -3.751 35.411 1.00 83.31 183 GLY A C 1
ATOM 1426 O O . GLY A 1 183 ? 1.872 -3.950 35.790 1.00 83.31 183 GLY A O 1
ATOM 1427 N N . VAL A 1 184 ? 3.661 -4.620 34.619 1.00 86.06 184 VAL A N 1
ATOM 1428 C CA . VAL A 1 184 ? 3.052 -5.869 34.143 1.00 86.06 184 VAL A CA 1
ATOM 1429 C C . VAL A 1 184 ? 3.395 -7.008 35.101 1.00 86.06 184 VAL A C 1
ATOM 1431 O O . VAL A 1 184 ? 4.530 -7.482 35.146 1.00 86.06 184 VAL A O 1
ATOM 1434 N N . GLU A 1 185 ? 2.401 -7.482 35.853 1.00 82.50 185 GLU A N 1
ATOM 1435 C CA . GLU A 1 185 ? 2.573 -8.620 36.761 1.00 82.50 185 GLU A CA 1
ATOM 1436 C C . GLU A 1 185 ? 3.063 -9.875 36.019 1.00 82.50 185 GLU A C 1
ATOM 1438 O O . GLU A 1 185 ? 2.515 -10.277 34.991 1.00 82.50 185 GLU A O 1
ATOM 1443 N N . GLY A 1 186 ? 4.105 -10.512 36.562 1.00 85.94 186 GLY A N 1
ATOM 1444 C CA . GLY A 1 186 ? 4.677 -11.751 36.027 1.00 85.94 186 GLY A CA 1
ATOM 1445 C C . GLY A 1 186 ? 5.647 -11.580 34.851 1.00 85.94 186 GLY A C 1
ATOM 1446 O O . G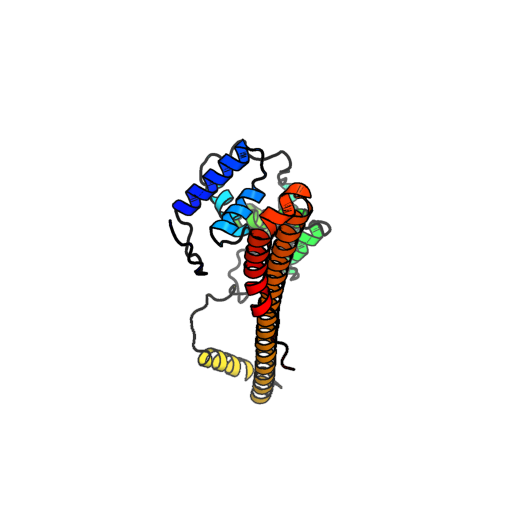LY A 1 186 ? 6.116 -12.586 34.319 1.00 85.94 186 GLY A O 1
ATOM 1447 N N . LEU A 1 187 ? 5.974 -10.347 34.447 1.00 87.31 187 LEU A N 1
ATOM 1448 C CA . LEU A 1 187 ? 6.936 -10.081 33.378 1.00 87.31 187 LEU A CA 1
ATOM 1449 C C . LEU A 1 187 ? 8.324 -9.724 33.933 1.00 87.31 187 LEU A C 1
ATOM 1451 O O . LEU A 1 187 ? 8.513 -8.687 34.560 1.00 87.31 187 LEU A O 1
ATOM 1455 N N . ASP A 1 188 ? 9.326 -10.546 33.619 1.00 88.75 188 ASP A N 1
ATOM 1456 C CA . ASP A 1 188 ? 10.737 -10.190 33.808 1.00 88.75 188 ASP A CA 1
ATOM 1457 C C . ASP A 1 188 ? 11.183 -9.250 32.675 1.00 88.75 188 ASP A C 1
ATOM 1459 O O . ASP A 1 188 ? 11.549 -9.679 31.573 1.00 88.75 188 ASP A O 1
ATOM 1463 N N . VAL A 1 189 ? 11.093 -7.945 32.941 1.00 86.88 189 VAL A N 1
ATOM 1464 C CA . VAL A 1 189 ? 11.406 -6.880 31.978 1.00 86.88 189 VAL A CA 1
ATOM 1465 C C . VAL A 1 189 ? 12.856 -6.974 31.463 1.00 86.88 189 VAL A C 1
ATOM 1467 O O . VAL A 1 189 ? 13.039 -6.948 30.239 1.00 86.88 189 VAL A O 1
ATOM 1470 N N . PRO A 1 190 ? 13.892 -7.154 32.312 1.00 85.00 190 PRO A N 1
ATOM 1471 C CA . PRO A 1 190 ? 15.261 -7.395 31.850 1.00 85.00 190 PRO A CA 1
ATOM 1472 C C . PRO A 1 190 ? 15.418 -8.597 30.908 1.00 85.00 190 PRO A C 1
ATOM 1474 O O . PRO A 1 190 ? 16.045 -8.472 29.845 1.00 85.00 190 PRO A O 1
ATOM 1477 N N . ALA A 1 191 ? 14.857 -9.759 31.258 1.00 85.88 191 ALA A N 1
ATOM 1478 C CA . ALA A 1 191 ? 14.970 -10.960 30.428 1.00 85.88 191 ALA A CA 1
ATOM 1479 C C . ALA A 1 191 ? 14.244 -10.790 29.085 1.00 85.88 191 ALA A C 1
ATOM 1481 O O . ALA A 1 191 ? 14.779 -11.157 28.031 1.00 85.88 191 ALA A O 1
ATOM 1482 N N . PHE A 1 192 ? 13.062 -10.170 29.108 1.00 88.06 192 PHE A N 1
ATOM 1483 C CA . PHE A 1 192 ? 12.272 -9.874 27.918 1.00 88.06 192 PHE A CA 1
ATOM 1484 C C . PHE A 1 192 ? 13.009 -8.940 26.948 1.00 88.06 192 PHE A C 1
ATOM 1486 O O . PHE A 1 192 ? 13.165 -9.271 25.769 1.00 88.06 192 PHE A O 1
ATOM 1493 N N . LEU A 1 193 ? 13.520 -7.801 27.430 1.00 87.75 193 LEU A N 1
ATOM 1494 C CA . LEU A 1 193 ? 14.242 -6.838 26.590 1.00 87.75 193 LEU A CA 1
ATOM 1495 C C . LEU A 1 193 ? 15.548 -7.427 26.042 1.00 87.75 193 LEU A C 1
ATOM 1497 O O . LEU A 1 193 ? 15.911 -7.168 24.893 1.00 87.75 193 LEU A O 1
ATOM 1501 N N . THR A 1 194 ? 16.213 -8.290 26.813 1.00 87.06 194 THR A N 1
ATOM 1502 C CA . THR A 1 194 ? 17.396 -9.030 26.351 1.00 87.06 194 THR A CA 1
ATOM 1503 C C . THR A 1 194 ? 17.056 -9.987 25.206 1.00 87.06 194 THR A C 1
ATOM 1505 O O . THR A 1 194 ? 17.767 -10.031 24.198 1.00 87.06 194 THR A O 1
ATOM 1508 N N . ALA A 1 195 ? 15.969 -10.754 25.326 1.00 86.75 195 ALA A N 1
ATOM 1509 C CA . ALA A 1 195 ? 15.511 -11.655 24.268 1.00 86.75 195 ALA A CA 1
ATOM 1510 C C . ALA A 1 195 ? 15.088 -10.884 23.006 1.00 86.75 195 ALA A C 1
ATOM 1512 O O . ALA A 1 195 ? 15.459 -11.265 21.892 1.00 86.75 195 ALA A O 1
ATOM 1513 N N . LEU A 1 196 ? 14.390 -9.758 23.177 1.00 88.62 196 LEU A N 1
ATOM 1514 C CA . LEU A 1 196 ? 13.988 -8.874 22.084 1.00 88.62 196 LEU A CA 1
ATOM 1515 C C . LEU A 1 196 ? 15.201 -8.267 21.362 1.00 88.62 196 LEU A C 1
ATOM 1517 O O . LEU A 1 196 ? 15.235 -8.242 20.132 1.00 88.62 196 LEU A O 1
ATOM 1521 N N . GLY A 1 197 ? 16.225 -7.842 22.108 1.00 84.94 197 GLY A N 1
ATOM 1522 C CA . GLY A 1 197 ? 17.481 -7.341 21.549 1.00 84.94 197 GLY A CA 1
ATOM 1523 C C . GLY A 1 197 ? 18.219 -8.396 20.719 1.00 84.94 197 GLY A C 1
ATOM 1524 O O . GLY A 1 197 ? 18.641 -8.116 19.596 1.00 84.94 197 GLY A O 1
ATOM 1525 N N . LYS A 1 198 ? 18.307 -9.638 21.218 1.00 85.81 198 LYS A N 1
ATOM 1526 C CA . LYS A 1 198 ? 18.893 -10.768 20.471 1.00 85.81 198 LYS A CA 1
ATOM 1527 C C . LYS A 1 198 ? 18.133 -11.052 19.172 1.00 85.81 198 LYS A C 1
ATOM 1529 O O . LYS A 1 198 ? 18.756 -11.259 18.132 1.00 85.81 198 LYS A O 1
ATOM 1534 N N . LEU A 1 199 ? 16.800 -11.021 19.214 1.00 84.56 199 LEU A N 1
ATOM 1535 C CA . LEU A 1 199 ? 15.957 -11.216 18.034 1.00 84.56 199 LEU A CA 1
ATOM 1536 C C . LEU A 1 199 ? 16.145 -10.094 17.001 1.00 84.56 199 LEU A C 1
ATOM 1538 O O . LEU A 1 199 ? 16.255 -10.370 15.807 1.00 84.56 199 LEU A O 1
ATOM 1542 N N . ALA A 1 200 ? 16.223 -8.839 17.451 1.00 83.19 200 ALA A N 1
ATOM 1543 C CA . ALA A 1 200 ? 16.454 -7.692 16.579 1.00 83.19 200 ALA A CA 1
ATOM 1544 C C . ALA A 1 200 ? 17.815 -7.779 15.868 1.00 83.19 200 ALA A C 1
ATOM 1546 O O . ALA A 1 200 ? 17.874 -7.588 14.655 1.00 83.19 200 ALA A O 1
ATOM 1547 N N . LEU A 1 201 ? 18.881 -8.147 16.589 1.00 78.69 201 LEU A N 1
ATOM 1548 C CA . LEU A 1 201 ? 20.220 -8.356 16.019 1.00 78.69 201 LEU A CA 1
ATOM 1549 C C . LEU A 1 201 ? 20.252 -9.502 14.993 1.00 78.69 201 LEU A C 1
ATOM 1551 O O . LEU A 1 201 ? 20.891 -9.396 13.945 1.00 78.69 201 LEU A O 1
ATOM 1555 N N . ALA A 1 202 ? 19.534 -10.597 15.256 1.00 79.12 202 ALA A N 1
ATOM 1556 C CA . ALA A 1 202 ? 19.407 -11.691 14.294 1.00 79.12 202 ALA A CA 1
ATOM 1557 C C . ALA A 1 202 ? 18.654 -11.251 13.023 1.00 79.12 202 ALA A C 1
ATOM 1559 O O . ALA A 1 202 ? 19.040 -11.605 11.905 1.00 79.12 202 ALA A O 1
ATOM 1560 N N . ALA A 1 203 ? 17.606 -10.436 13.179 1.00 78.19 203 ALA A N 1
ATOM 1561 C CA . ALA A 1 203 ? 16.832 -9.902 12.064 1.00 78.19 203 ALA A CA 1
ATOM 1562 C C . ALA A 1 203 ? 17.643 -8.919 11.199 1.00 78.19 203 ALA A C 1
ATOM 1564 O O . ALA A 1 203 ? 17.530 -8.958 9.970 1.00 78.19 203 ALA A O 1
ATOM 1565 N N . THR A 1 204 ? 18.496 -8.081 11.800 1.00 78.94 204 THR A N 1
ATOM 1566 C CA . THR A 1 204 ? 19.381 -7.176 11.045 1.00 78.94 204 THR A CA 1
ATOM 1567 C C . THR A 1 204 ? 20.435 -7.945 10.256 1.00 78.94 204 THR A C 1
ATOM 1569 O O . THR A 1 204 ? 20.623 -7.656 9.077 1.00 78.94 204 THR A O 1
ATOM 1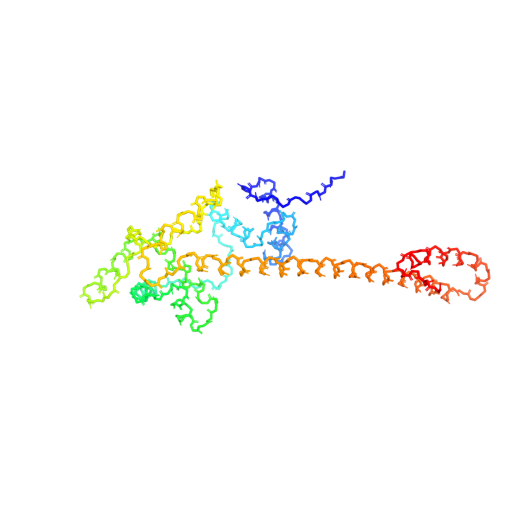572 N N . GLY A 1 205 ? 21.037 -8.990 10.836 1.00 76.50 205 GLY A N 1
ATOM 1573 C CA . GLY A 1 205 ? 21.979 -9.853 10.111 1.00 76.50 205 GLY A CA 1
ATOM 1574 C C . GLY A 1 205 ? 21.346 -10.541 8.891 1.00 76.50 205 GLY A C 1
ATOM 1575 O O . GLY A 1 205 ? 21.963 -10.647 7.829 1.00 76.50 205 GLY A O 1
ATOM 1576 N N . GLY A 1 206 ? 20.076 -10.950 8.996 1.00 75.25 206 GLY A N 1
ATOM 1577 C CA . GLY A 1 206 ? 19.309 -11.473 7.860 1.00 75.25 206 GLY A CA 1
ATOM 1578 C C . GLY A 1 206 ? 19.033 -10.422 6.775 1.00 75.25 206 GLY A C 1
ATOM 1579 O O . GLY A 1 206 ? 19.164 -10.707 5.581 1.00 75.25 206 GLY A O 1
ATOM 1580 N N . ALA A 1 207 ? 18.691 -9.195 7.171 1.00 72.81 207 ALA A N 1
ATOM 1581 C CA . ALA A 1 207 ? 18.451 -8.084 6.249 1.00 72.81 207 ALA A CA 1
ATOM 1582 C C . ALA A 1 207 ? 19.727 -7.660 5.492 1.00 72.81 207 ALA A C 1
ATOM 1584 O O . ALA A 1 207 ? 19.689 -7.402 4.289 1.00 72.81 207 ALA A O 1
ATOM 1585 N N . GLU A 1 208 ? 20.879 -7.648 6.159 1.00 76.38 208 GLU A N 1
ATOM 1586 C CA . GLU A 1 208 ? 22.166 -7.341 5.526 1.00 76.38 208 GLU A CA 1
ATOM 1587 C C . GLU A 1 208 ? 22.592 -8.437 4.546 1.00 76.38 208 GLU A C 1
ATOM 1589 O O . GLU A 1 208 ? 22.960 -8.145 3.405 1.00 76.38 208 GLU A O 1
ATOM 1594 N N . ARG A 1 209 ? 22.458 -9.711 4.940 1.00 79.75 209 ARG A N 1
ATOM 1595 C CA . ARG A 1 209 ? 22.766 -10.855 4.072 1.00 79.75 209 ARG A CA 1
ATOM 1596 C C . ARG A 1 209 ? 21.885 -10.882 2.824 1.00 79.75 209 ARG A C 1
ATOM 1598 O O . ARG A 1 209 ? 22.382 -11.122 1.726 1.00 79.75 209 ARG A O 1
ATOM 1605 N N . THR A 1 210 ? 20.587 -10.618 2.971 1.00 78.50 210 THR A N 1
ATOM 1606 C CA . THR A 1 210 ? 19.665 -10.527 1.826 1.00 78.50 210 THR A CA 1
ATOM 1607 C C . THR A 1 210 ? 20.031 -9.362 0.910 1.00 78.50 210 THR A C 1
ATOM 1609 O O . THR A 1 210 ? 20.120 -9.554 -0.301 1.00 78.50 210 THR A O 1
ATOM 1612 N N . HIS A 1 211 ? 20.359 -8.192 1.461 1.00 82.44 211 HIS A N 1
ATOM 1613 C CA . HIS A 1 211 ? 20.821 -7.053 0.669 1.00 82.44 211 HIS A CA 1
ATOM 1614 C C . HIS A 1 211 ? 22.120 -7.349 -0.103 1.00 82.44 211 HIS A C 1
ATOM 1616 O O . HIS A 1 211 ? 22.251 -6.984 -1.276 1.00 82.44 211 HIS A O 1
ATOM 1622 N N . GLN A 1 212 ? 23.069 -8.049 0.524 1.00 83.50 212 GLN A N 1
ATOM 1623 C CA . GLN A 1 212 ? 24.327 -8.449 -0.105 1.00 83.50 212 GLN A CA 1
ATOM 1624 C C . GLN A 1 212 ? 24.100 -9.446 -1.250 1.00 83.50 212 GLN A C 1
ATOM 1626 O O . GLN A 1 212 ? 24.656 -9.261 -2.335 1.00 83.50 212 GLN A O 1
ATOM 1631 N N . LEU A 1 213 ? 23.223 -10.437 -1.054 1.00 85.69 213 LEU A N 1
ATOM 1632 C CA . LEU A 1 213 ? 22.820 -11.385 -2.098 1.00 85.69 213 LEU A CA 1
ATOM 1633 C C . LEU A 1 213 ? 22.107 -10.685 -3.262 1.00 85.69 213 LEU A C 1
ATOM 1635 O O . LEU A 1 213 ? 22.405 -10.959 -4.422 1.00 85.69 213 LEU A O 1
ATOM 1639 N N . GLU A 1 214 ? 21.214 -9.730 -2.991 1.00 87.69 214 GLU A N 1
ATOM 1640 C CA . GLU A 1 214 ? 20.579 -8.941 -4.051 1.00 87.69 214 GLU A CA 1
ATOM 1641 C C . GLU A 1 214 ? 21.592 -8.101 -4.836 1.00 87.69 214 GLU A C 1
ATOM 1643 O O . GLU A 1 214 ? 21.448 -7.917 -6.047 1.00 87.69 214 GLU A O 1
ATOM 1648 N N . LYS A 1 215 ? 22.608 -7.551 -4.160 1.00 89.81 215 LYS A N 1
ATOM 1649 C CA . LYS A 1 215 ? 23.687 -6.802 -4.813 1.00 89.81 215 LYS A CA 1
ATOM 1650 C C . LYS A 1 215 ? 24.512 -7.717 -5.719 1.00 89.81 215 LYS A C 1
ATOM 1652 O O . LYS A 1 215 ? 24.733 -7.353 -6.870 1.00 89.81 215 LYS A O 1
ATOM 1657 N N . GLN A 1 216 ? 24.892 -8.902 -5.244 1.00 90.06 216 GLN A N 1
ATOM 1658 C CA . GLN A 1 216 ? 25.586 -9.908 -6.055 1.00 90.06 216 GLN A CA 1
ATOM 1659 C C . GLN A 1 216 ? 24.745 -10.329 -7.264 1.00 90.06 216 GLN A C 1
ATOM 1661 O O . GLN A 1 216 ? 25.228 -10.282 -8.390 1.00 90.06 216 GLN A O 1
ATOM 1666 N N . LEU A 1 217 ? 23.458 -10.630 -7.061 1.00 91.75 217 LEU A N 1
ATOM 1667 C CA . LEU A 1 217 ? 22.544 -10.993 -8.144 1.00 91.75 217 LEU A CA 1
ATOM 1668 C C . LEU A 1 217 ? 22.394 -9.869 -9.180 1.00 91.75 217 LEU A C 1
ATOM 1670 O O . LEU A 1 217 ? 22.299 -10.143 -10.374 1.00 91.75 217 LEU A O 1
ATOM 1674 N N . ARG A 1 218 ? 22.375 -8.602 -8.746 1.00 91.94 218 ARG A N 1
ATOM 1675 C CA . ARG A 1 218 ? 22.376 -7.442 -9.652 1.00 91.94 218 ARG A CA 1
ATOM 1676 C C . ARG A 1 218 ? 23.660 -7.375 -10.482 1.00 91.94 218 ARG A C 1
ATOM 1678 O O . ARG A 1 218 ? 23.557 -7.207 -11.694 1.00 91.94 218 ARG A O 1
ATOM 1685 N N . CYS A 1 219 ? 24.828 -7.543 -9.861 1.00 89.56 219 CYS A N 1
ATOM 1686 C CA . CYS A 1 219 ? 26.110 -7.566 -10.570 1.00 89.56 219 CYS A CA 1
ATOM 1687 C C . CYS A 1 219 ? 26.177 -8.712 -11.590 1.00 89.56 219 CYS A C 1
ATOM 1689 O O . CYS A 1 219 ? 26.540 -8.480 -12.738 1.00 89.56 219 CYS A O 1
ATOM 1691 N N . GLU A 1 220 ? 25.753 -9.919 -11.209 1.00 89.12 220 GLU A N 1
ATOM 1692 C CA . GLU A 1 220 ? 25.736 -11.078 -12.110 1.00 89.12 220 GLU A CA 1
ATOM 1693 C C . GLU A 1 220 ? 24.745 -10.906 -13.266 1.00 89.12 220 GLU A C 1
ATOM 1695 O O . GLU A 1 220 ? 25.053 -11.227 -14.412 1.00 89.12 220 GLU A O 1
ATOM 1700 N N . ARG A 1 221 ? 23.560 -10.336 -13.015 1.00 91.25 221 ARG A N 1
ATOM 1701 C CA . ARG A 1 221 ? 22.602 -10.013 -14.087 1.00 91.25 221 A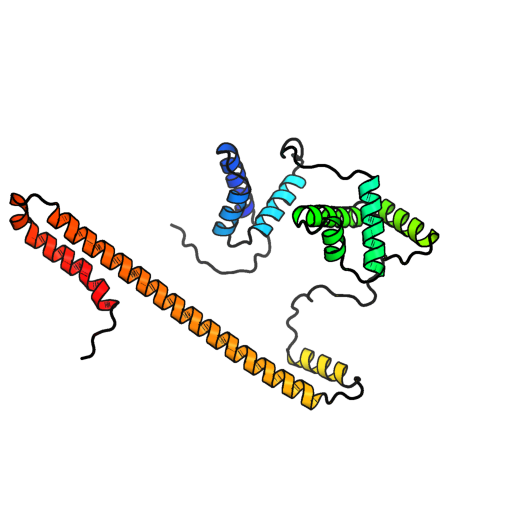RG A CA 1
ATOM 1702 C C . ARG A 1 221 ? 23.172 -9.012 -15.081 1.00 91.25 221 ARG A C 1
ATOM 1704 O O . ARG A 1 221 ? 22.973 -9.176 -16.281 1.00 91.25 221 ARG A O 1
ATOM 1711 N N . GLU A 1 222 ? 23.865 -7.993 -14.589 1.00 89.88 222 GLU A N 1
ATOM 1712 C CA . GLU A 1 222 ? 24.490 -6.985 -15.439 1.00 89.88 222 GLU A CA 1
ATOM 1713 C C . GLU A 1 222 ? 25.637 -7.578 -16.261 1.00 89.88 222 GLU A C 1
ATOM 1715 O O . GLU A 1 222 ? 25.700 -7.372 -17.471 1.00 89.88 222 GLU A O 1
ATOM 1720 N N . ARG A 1 223 ? 26.478 -8.405 -15.635 1.00 87.88 223 ARG A N 1
ATOM 1721 C CA . ARG A 1 223 ? 27.525 -9.164 -16.321 1.00 87.88 223 ARG A CA 1
ATOM 1722 C C . ARG A 1 223 ? 26.950 -10.061 -17.419 1.00 87.88 223 ARG A C 1
ATOM 1724 O O . ARG A 1 223 ? 27.421 -10.010 -18.551 1.00 87.88 223 ARG A O 1
ATOM 1731 N N . ASN A 1 224 ? 25.895 -10.822 -17.124 1.00 90.44 224 ASN A N 1
ATOM 1732 C CA . ASN A 1 224 ? 25.216 -11.670 -18.108 1.00 90.44 224 ASN A CA 1
ATOM 1733 C C . ASN A 1 224 ? 24.616 -10.854 -19.256 1.00 90.44 224 ASN A C 1
ATOM 1735 O O . ASN A 1 224 ? 24.708 -11.256 -20.413 1.00 90.44 224 ASN A O 1
ATOM 1739 N N . ARG A 1 225 ? 24.040 -9.683 -18.962 1.00 93.06 225 ARG A N 1
ATOM 1740 C CA . ARG A 1 225 ? 23.540 -8.755 -19.984 1.00 93.06 225 ARG A CA 1
ATOM 1741 C C . ARG A 1 225 ? 24.664 -8.285 -20.906 1.00 93.06 225 ARG A C 1
ATOM 1743 O O . ARG A 1 225 ? 24.482 -8.265 -22.120 1.00 93.06 225 ARG A O 1
ATOM 1750 N N . MET A 1 226 ? 25.820 -7.932 -20.345 1.00 89.38 226 MET A N 1
ATOM 1751 C CA . MET A 1 226 ? 26.988 -7.532 -21.129 1.00 89.38 226 MET A CA 1
ATOM 1752 C C . MET A 1 226 ? 27.513 -8.684 -21.995 1.00 89.38 226 MET A C 1
ATOM 1754 O O . MET A 1 226 ? 27.725 -8.477 -23.185 1.00 89.38 226 MET A O 1
ATOM 1758 N N . LEU A 1 227 ? 27.627 -9.899 -21.445 1.00 89.12 227 LEU A N 1
ATOM 1759 C CA . LEU A 1 227 ? 28.036 -11.091 -22.199 1.00 89.12 227 LEU A CA 1
ATOM 1760 C C . LEU A 1 227 ? 27.086 -11.397 -23.366 1.00 89.12 227 LEU A C 1
ATOM 1762 O O . LEU A 1 227 ? 27.545 -11.653 -24.476 1.00 89.12 227 LEU A O 1
ATOM 1766 N N . LEU A 1 228 ? 25.768 -11.318 -23.150 1.00 91.19 228 LEU A N 1
ATOM 1767 C CA . LEU A 1 228 ? 24.772 -11.522 -24.211 1.00 91.19 228 LEU A CA 1
ATOM 1768 C C . LEU A 1 228 ? 24.881 -10.473 -25.324 1.00 91.19 228 LEU A C 1
ATOM 1770 O O . LEU A 1 228 ? 24.753 -10.811 -26.503 1.00 91.19 228 LEU A O 1
ATOM 1774 N N . ASN A 1 229 ? 25.142 -9.213 -24.968 1.00 90.75 229 ASN A N 1
ATOM 1775 C CA . ASN A 1 229 ? 25.363 -8.153 -25.950 1.00 90.75 229 ASN A CA 1
ATOM 1776 C C . ASN A 1 229 ? 26.637 -8.409 -26.762 1.00 90.75 229 ASN A C 1
ATOM 1778 O O . ASN A 1 229 ? 26.601 -8.339 -27.988 1.00 90.75 229 ASN A O 1
ATOM 1782 N N . SER A 1 230 ? 27.745 -8.761 -26.105 1.00 88.88 230 SER A N 1
ATOM 1783 C CA . SER A 1 230 ? 28.999 -9.076 -26.795 1.00 88.88 230 SER A CA 1
ATOM 1784 C C . SER A 1 230 ? 28.866 -10.302 -27.702 1.00 88.88 230 SER A C 1
ATOM 1786 O O . SER A 1 230 ? 29.330 -10.279 -28.840 1.00 88.88 230 SER A O 1
ATOM 1788 N N . PHE A 1 231 ? 28.154 -11.341 -27.258 1.00 90.62 231 PHE A N 1
ATOM 1789 C CA . PHE A 1 231 ? 27.846 -12.505 -28.089 1.00 90.62 231 PHE A CA 1
ATOM 1790 C C . PHE A 1 231 ? 26.995 -12.137 -29.313 1.00 90.62 231 PHE A C 1
ATOM 1792 O O . PHE A 1 231 ? 27.248 -12.617 -30.417 1.00 90.62 231 PHE A O 1
ATOM 1799 N N . SER A 1 232 ? 26.015 -11.248 -29.141 1.00 92.25 232 SER A N 1
ATOM 1800 C CA . SER A 1 232 ? 25.185 -10.761 -30.248 1.00 92.25 232 SER A CA 1
ATOM 1801 C C . SER A 1 232 ? 26.010 -9.992 -31.285 1.00 92.25 232 SER A C 1
ATOM 1803 O O . SER A 1 232 ? 25.806 -10.187 -32.483 1.00 92.25 232 SER A O 1
ATOM 1805 N N . GLU A 1 233 ? 26.980 -9.182 -30.850 1.00 90.81 233 GLU A N 1
ATOM 1806 C CA . GLU A 1 233 ? 27.911 -8.496 -31.756 1.00 90.81 233 GLU A CA 1
ATOM 1807 C C . GLU A 1 233 ? 28.826 -9.472 -32.500 1.00 90.81 233 GLU A C 1
ATOM 1809 O O . GLU A 1 233 ? 28.966 -9.363 -33.718 1.00 90.81 233 GLU A O 1
ATOM 1814 N N . LEU A 1 234 ? 29.368 -10.488 -31.819 1.00 91.88 234 LEU A N 1
ATOM 1815 C CA . LEU A 1 234 ? 30.151 -11.545 -32.471 1.00 91.88 234 LEU A CA 1
ATOM 1816 C C . LEU A 1 234 ? 29.335 -12.275 -33.544 1.00 91.88 234 LEU A C 1
ATOM 1818 O O . LEU A 1 234 ? 29.802 -12.465 -34.669 1.00 91.88 234 LEU A O 1
ATOM 1822 N N . LEU A 1 235 ? 28.089 -12.643 -33.230 1.00 93.44 235 LEU A N 1
ATOM 1823 C CA . LEU A 1 235 ? 27.181 -13.244 -34.205 1.00 93.44 235 LEU A CA 1
ATOM 1824 C C . LEU A 1 235 ? 26.893 -12.299 -35.373 1.00 93.44 235 LEU A C 1
ATOM 1826 O O . LEU A 1 235 ? 26.842 -12.756 -36.516 1.00 93.44 235 LEU A O 1
ATOM 1830 N N . ARG A 1 236 ? 26.719 -10.999 -35.115 1.00 94.38 236 ARG A N 1
ATOM 1831 C CA . ARG A 1 236 ? 26.475 -9.991 -36.153 1.00 94.38 236 ARG A CA 1
ATOM 1832 C C . ARG A 1 236 ? 27.658 -9.885 -37.114 1.00 94.38 236 ARG A C 1
ATOM 1834 O O . ARG A 1 236 ? 27.440 -9.966 -38.321 1.00 94.38 236 ARG A O 1
ATOM 1841 N N . VAL A 1 237 ? 28.881 -9.747 -36.597 1.00 92.31 237 VAL A N 1
ATOM 1842 C CA . VAL A 1 237 ? 30.117 -9.640 -37.397 1.00 92.31 237 VAL A CA 1
ATOM 1843 C C . VAL A 1 237 ? 30.334 -10.912 -38.224 1.00 92.31 237 VAL A C 1
ATOM 1845 O O . VAL A 1 237 ? 30.500 -10.842 -39.443 1.00 92.31 237 VAL A O 1
ATOM 1848 N N . ASN A 1 238 ? 30.205 -12.089 -37.602 1.00 93.06 238 ASN A N 1
ATOM 1849 C CA . ASN A 1 238 ? 30.320 -13.374 -38.298 1.00 93.06 238 ASN A CA 1
ATOM 1850 C C . ASN A 1 238 ? 29.256 -13.538 -39.389 1.00 93.06 238 ASN A C 1
ATOM 1852 O O . ASN A 1 238 ? 29.557 -13.953 -40.510 1.00 93.06 238 ASN A O 1
ATOM 1856 N N . ARG A 1 239 ? 28.003 -13.174 -39.097 1.00 93.38 239 ARG A N 1
ATOM 1857 C CA . ARG A 1 239 ? 26.908 -13.257 -40.066 1.00 93.38 239 ARG A CA 1
ATOM 1858 C C . ARG A 1 239 ? 27.109 -12.296 -41.234 1.00 93.38 239 ARG A C 1
ATOM 1860 O O . ARG A 1 239 ? 26.904 -12.710 -42.372 1.00 93.38 239 ARG A O 1
ATOM 1867 N N . ALA A 1 240 ? 27.530 -11.058 -40.980 1.00 90.12 240 ALA A N 1
ATOM 1868 C CA . ALA A 1 240 ? 27.795 -10.066 -42.021 1.00 90.12 240 ALA A CA 1
ATOM 1869 C C . ALA A 1 240 ? 28.905 -10.528 -42.979 1.00 90.12 240 ALA A C 1
ATOM 1871 O O . ALA A 1 240 ? 28.766 -10.408 -44.199 1.00 90.12 240 ALA A O 1
ATOM 1872 N N . PHE A 1 241 ? 29.970 -11.132 -42.443 1.00 91.69 241 PHE A N 1
ATOM 1873 C CA . PHE A 1 241 ? 31.040 -11.699 -43.259 1.00 91.69 241 PHE A CA 1
ATOM 1874 C C . PHE A 1 241 ? 30.562 -12.904 -44.083 1.00 91.69 241 PHE A C 1
ATOM 1876 O O . PHE A 1 241 ? 30.767 -12.939 -45.299 1.00 91.69 241 PHE A O 1
ATOM 1883 N N . LEU A 1 242 ? 29.846 -13.853 -43.469 1.00 89.81 242 LEU A N 1
ATOM 1884 C CA . LEU A 1 242 ? 29.308 -15.029 -44.167 1.00 89.81 242 LEU A CA 1
ATOM 1885 C C . LEU A 1 242 ? 28.262 -14.669 -45.233 1.00 89.81 242 LEU A C 1
ATOM 1887 O O . LEU A 1 242 ? 28.187 -15.332 -46.265 1.00 89.81 242 LEU A O 1
ATOM 1891 N N . GLN A 1 243 ? 27.478 -13.611 -45.031 1.00 90.69 243 GLN A N 1
ATOM 1892 C CA . GLN A 1 243 ? 26.509 -13.128 -46.020 1.00 90.69 243 GLN A CA 1
ATOM 1893 C C . GLN A 1 243 ? 27.158 -12.346 -47.170 1.00 90.69 243 GLN A C 1
ATOM 1895 O O . GLN A 1 243 ? 26.508 -12.101 -48.186 1.00 90.69 243 GLN A O 1
ATOM 1900 N N . SER A 1 244 ? 28.435 -11.969 -47.054 1.00 88.25 244 SER A N 1
ATOM 1901 C CA . SER A 1 244 ? 29.132 -11.280 -48.135 1.00 88.25 244 SER A CA 1
ATOM 1902 C C . SER A 1 244 ? 29.398 -12.214 -49.334 1.00 88.25 244 SER A C 1
ATOM 1904 O O . SER A 1 244 ? 29.670 -13.410 -49.141 1.00 88.25 244 SER A O 1
ATOM 1906 N N . PRO A 1 245 ? 29.337 -11.699 -50.581 1.00 88.75 245 PRO A N 1
ATOM 1907 C CA . PRO A 1 245 ? 29.600 -12.493 -51.779 1.00 88.75 245 PRO A CA 1
ATOM 1908 C C . PRO A 1 245 ? 30.980 -13.148 -51.721 1.00 88.75 245 PRO A C 1
ATOM 1910 O O . PRO A 1 245 ? 31.962 -12.460 -51.441 1.00 88.75 245 PRO A O 1
ATOM 1913 N N . VAL A 1 246 ? 31.067 -14.443 -52.052 1.00 84.75 246 VAL A N 1
ATOM 1914 C CA . VAL A 1 246 ? 32.304 -15.250 -51.966 1.00 84.75 246 VAL A CA 1
ATOM 1915 C C . VAL A 1 246 ? 33.485 -14.570 -52.668 1.00 84.75 246 VAL A C 1
ATOM 1917 O O . VAL A 1 246 ? 34.555 -14.462 -52.087 1.00 84.75 246 VAL A O 1
ATOM 1920 N N . LYS A 1 247 ? 33.254 -13.990 -53.853 1.00 85.75 247 LYS A N 1
ATOM 1921 C CA . LYS A 1 247 ? 34.263 -13.258 -54.644 1.00 85.75 247 LYS A CA 1
ATOM 1922 C C . LYS A 1 247 ? 34.827 -12.000 -53.960 1.00 85.75 247 LYS A C 1
ATOM 1924 O O . LYS A 1 247 ? 35.837 -11.474 -54.401 1.00 85.75 247 LYS A O 1
ATOM 1929 N N . SER A 1 248 ? 34.153 -11.487 -52.929 1.00 81.25 248 SER A N 1
ATOM 1930 C CA . SER A 1 248 ? 34.545 -10.284 -52.177 1.00 81.25 248 SER A CA 1
ATOM 1931 C C . SER A 1 248 ? 35.072 -10.585 -50.772 1.00 81.25 248 SER A C 1
ATOM 1933 O O . SER A 1 248 ? 35.450 -9.655 -50.063 1.00 81.25 248 SER A O 1
ATOM 1935 N N . ARG A 1 249 ? 35.071 -11.858 -50.349 1.00 84.00 249 ARG A N 1
ATOM 1936 C CA . ARG A 1 249 ? 35.475 -12.251 -48.991 1.00 84.00 249 ARG A CA 1
ATOM 1937 C C . ARG A 1 249 ? 36.964 -12.043 -48.763 1.00 84.00 249 ARG A C 1
ATOM 1939 O O . ARG A 1 249 ? 37.313 -11.458 -47.746 1.00 84.00 249 ARG A O 1
ATOM 1946 N N . ASP A 1 250 ? 37.806 -12.404 -49.728 1.00 84.00 250 ASP A N 1
ATOM 1947 C CA . ASP A 1 250 ? 39.266 -12.264 -49.616 1.00 84.00 250 ASP A CA 1
ATOM 1948 C C . ASP A 1 250 ? 39.685 -10.805 -49.389 1.00 84.00 250 ASP A C 1
ATOM 1950 O O . ASP A 1 250 ? 40.507 -10.511 -48.526 1.00 84.00 250 ASP A O 1
ATOM 1954 N N . ALA A 1 251 ? 39.023 -9.867 -50.071 1.00 84.69 251 ALA A N 1
ATOM 1955 C CA . ALA A 1 251 ? 39.240 -8.432 -49.886 1.00 84.69 251 ALA A CA 1
ATOM 1956 C C . ALA A 1 251 ? 38.698 -7.891 -48.544 1.00 84.69 251 ALA A C 1
ATOM 1958 O O . ALA A 1 251 ? 39.108 -6.822 -48.099 1.00 84.69 251 ALA A O 1
ATOM 1959 N N . LYS A 1 252 ? 37.768 -8.606 -47.896 1.00 87.06 252 LYS A N 1
ATOM 1960 C CA . LYS A 1 252 ? 37.112 -8.207 -46.638 1.00 87.06 252 LYS A CA 1
ATOM 1961 C C . LYS A 1 252 ? 37.675 -8.903 -45.400 1.00 87.06 252 LYS A C 1
ATOM 1963 O O . LYS A 1 252 ? 37.329 -8.494 -44.295 1.00 87.06 252 LYS A O 1
ATOM 1968 N N . ILE A 1 253 ? 38.538 -9.911 -45.557 1.00 90.31 253 ILE A N 1
ATOM 1969 C CA . ILE A 1 253 ? 39.131 -10.669 -44.442 1.00 90.31 253 ILE A CA 1
ATOM 1970 C C . ILE A 1 253 ? 39.830 -9.744 -43.443 1.00 90.31 253 ILE A C 1
ATOM 1972 O O . ILE A 1 253 ? 39.596 -9.869 -42.247 1.00 90.31 253 ILE A O 1
ATOM 1976 N N . ALA A 1 254 ? 40.629 -8.782 -43.912 1.00 89.50 254 ALA A N 1
ATOM 1977 C CA . ALA A 1 254 ? 41.350 -7.868 -43.023 1.00 89.50 254 ALA A CA 1
ATOM 1978 C C . ALA A 1 254 ? 40.399 -7.014 -42.160 1.00 89.50 254 ALA A C 1
ATOM 1980 O O . ALA A 1 254 ? 40.631 -6.836 -40.966 1.00 89.50 254 ALA A O 1
ATOM 1981 N N . VAL A 1 255 ? 39.297 -6.537 -42.751 1.00 90.19 255 VAL A N 1
ATOM 1982 C CA . VAL A 1 255 ? 38.265 -5.759 -42.045 1.00 90.19 255 VAL A CA 1
ATOM 1983 C C . VAL A 1 255 ? 37.516 -6.642 -41.047 1.00 90.19 255 VAL A C 1
ATOM 1985 O O . VAL A 1 255 ? 37.359 -6.262 -39.892 1.00 90.19 255 VAL A O 1
ATOM 1988 N N . TYR A 1 256 ? 37.127 -7.849 -41.463 1.00 91.88 256 TYR A N 1
ATOM 1989 C CA . TYR A 1 256 ? 36.470 -8.825 -40.597 1.00 91.88 256 TYR A CA 1
ATOM 1990 C C . TYR A 1 256 ? 37.325 -9.191 -39.377 1.00 91.88 256 TYR A C 1
ATOM 1992 O O . TYR A 1 256 ? 36.813 -9.185 -38.263 1.00 91.88 256 TYR A O 1
ATOM 2000 N N . LEU A 1 257 ? 38.622 -9.457 -39.562 1.00 91.81 257 LEU A N 1
ATOM 2001 C CA . LEU A 1 257 ? 39.534 -9.776 -38.459 1.00 91.81 257 LEU A CA 1
ATOM 2002 C C . LEU A 1 257 ? 39.658 -8.611 -37.468 1.00 91.81 257 LEU A C 1
ATOM 2004 O O . LEU A 1 257 ? 39.634 -8.837 -36.262 1.00 91.81 257 LEU A O 1
ATOM 2008 N N . SER A 1 258 ? 39.712 -7.369 -37.960 1.00 91.06 258 SER A N 1
ATOM 2009 C CA . SER A 1 258 ? 39.754 -6.176 -37.105 1.00 91.06 258 SER A CA 1
ATOM 2010 C C . SER A 1 258 ? 38.452 -5.962 -36.315 1.00 91.06 258 SER A C 1
ATOM 2012 O O . SER A 1 258 ? 38.483 -5.676 -35.113 1.00 91.06 258 SER A O 1
ATOM 2014 N N . GLU A 1 259 ? 37.293 -6.147 -36.955 1.00 91.00 259 GLU A N 1
ATOM 2015 C CA . GLU A 1 259 ? 35.981 -6.073 -36.296 1.00 91.00 259 GLU A CA 1
ATOM 2016 C C . GLU A 1 259 ? 35.788 -7.201 -35.272 1.00 91.00 259 GLU A C 1
ATOM 2018 O O . GLU A 1 259 ? 35.224 -6.981 -34.194 1.00 91.00 259 GLU A O 1
ATOM 2023 N N . LEU A 1 260 ? 36.285 -8.400 -35.585 1.00 90.81 260 LEU A N 1
ATOM 2024 C CA . LEU A 1 260 ? 36.249 -9.560 -34.703 1.00 90.81 260 LEU A CA 1
ATOM 2025 C C . LEU A 1 260 ? 37.120 -9.334 -33.463 1.00 90.81 260 LEU A C 1
ATOM 2027 O O . LEU A 1 260 ? 36.634 -9.508 -32.348 1.00 90.81 260 LEU A O 1
ATOM 2031 N N . GLU A 1 261 ? 38.362 -8.874 -33.634 1.00 88.75 261 GLU A N 1
ATOM 2032 C CA . GLU A 1 261 ? 39.265 -8.548 -32.522 1.00 88.75 261 GLU A CA 1
ATOM 2033 C C . GLU A 1 261 ? 38.647 -7.483 -31.602 1.00 88.75 261 GLU A C 1
ATOM 2035 O O . GLU A 1 261 ? 38.637 -7.619 -30.377 1.00 88.75 261 GLU A O 1
ATOM 2040 N N . THR A 1 262 ? 38.039 -6.449 -32.188 1.00 88.62 262 THR A N 1
ATOM 2041 C CA . THR A 1 262 ? 37.349 -5.393 -31.434 1.00 88.62 262 THR A CA 1
ATOM 2042 C C . THR A 1 262 ? 36.163 -5.939 -30.634 1.00 88.62 262 THR A C 1
ATOM 2044 O O . THR A 1 262 ? 35.941 -5.524 -29.494 1.00 88.62 262 THR A O 1
ATOM 2047 N N . SER A 1 263 ? 35.422 -6.892 -31.204 1.00 86.31 263 SER A N 1
ATOM 2048 C CA . SER A 1 263 ? 34.254 -7.523 -30.575 1.00 86.31 263 SER A CA 1
ATOM 2049 C C . SER A 1 263 ? 34.624 -8.541 -29.485 1.00 86.31 263 SER A C 1
ATOM 2051 O O . SER A 1 263 ? 33.813 -8.805 -28.594 1.00 86.31 263 SER A O 1
ATOM 2053 N N . LEU A 1 264 ? 35.843 -9.093 -29.513 1.00 86.12 264 LEU A N 1
ATOM 2054 C CA . LEU A 1 264 ? 36.344 -10.060 -28.527 1.00 86.12 264 LEU A CA 1
ATOM 2055 C C . LEU A 1 264 ? 36.860 -9.403 -27.237 1.00 86.12 264 LEU A C 1
ATOM 2057 O O . LEU A 1 264 ? 36.608 -9.930 -26.152 1.00 86.12 264 LEU A O 1
ATOM 2061 N N . ARG A 1 265 ? 37.487 -8.220 -27.315 1.00 84.38 265 ARG A N 1
ATOM 2062 C CA . ARG A 1 265 ? 38.068 -7.515 -26.147 1.00 84.38 265 ARG A CA 1
ATOM 2063 C C . ARG A 1 265 ? 37.116 -7.349 -24.945 1.00 84.38 265 ARG A C 1
ATOM 2065 O O . ARG A 1 265 ? 37.574 -7.457 -23.807 1.00 84.38 265 ARG A O 1
ATOM 2072 N N . PRO A 1 266 ? 35.809 -7.058 -25.116 1.00 83.19 266 PRO A N 1
ATOM 2073 C CA . PRO A 1 266 ? 34.873 -7.013 -23.992 1.00 83.19 266 PRO A CA 1
ATOM 2074 C C . PRO A 1 266 ? 34.597 -8.392 -23.378 1.00 83.19 266 PRO A C 1
ATOM 2076 O O . PRO A 1 266 ? 34.437 -8.480 -22.164 1.00 83.19 266 PRO A O 1
ATOM 2079 N N . CYS A 1 267 ? 34.569 -9.460 -24.184 1.00 80.31 267 CYS A N 1
ATOM 2080 C CA . CYS A 1 267 ? 34.333 -10.826 -23.706 1.00 80.31 267 CYS A CA 1
ATOM 2081 C C . CYS A 1 267 ? 35.464 -11.290 -22.784 1.00 80.31 267 CYS A C 1
ATOM 2083 O O . CYS A 1 267 ? 35.197 -11.810 -21.705 1.00 80.31 267 CYS A O 1
ATOM 2085 N N . GLU A 1 268 ? 36.714 -11.026 -23.169 1.00 81.81 268 GLU A N 1
ATOM 2086 C CA . GLU A 1 268 ? 37.912 -11.382 -22.394 1.00 81.81 268 GLU A CA 1
ATOM 2087 C C . GLU A 1 268 ? 37.936 -10.722 -21.010 1.00 81.81 268 GLU A C 1
ATOM 2089 O O . GLU A 1 268 ? 38.378 -11.324 -20.039 1.00 81.81 268 GLU A O 1
ATOM 2094 N N . LYS A 1 269 ? 37.410 -9.496 -20.894 1.00 80.81 269 LYS A N 1
ATOM 2095 C CA . LYS A 1 269 ? 37.314 -8.774 -19.613 1.00 80.81 269 LYS A CA 1
ATOM 2096 C C . LYS A 1 269 ? 36.163 -9.251 -18.725 1.00 80.81 269 LYS A C 1
ATOM 2098 O O . LYS A 1 269 ? 36.185 -9.012 -17.521 1.00 80.81 269 LYS A O 1
ATOM 2103 N N . LEU A 1 270 ? 35.121 -9.830 -19.322 1.00 78.75 270 LEU A N 1
ATOM 2104 C CA . LEU A 1 270 ? 33.893 -10.241 -18.635 1.00 78.75 270 LEU A CA 1
ATOM 2105 C C . LEU A 1 270 ? 33.907 -11.716 -18.235 1.00 78.75 270 LEU A C 1
ATOM 2107 O O . LEU A 1 270 ? 33.174 -12.113 -17.321 1.00 78.75 270 LEU A O 1
ATOM 2111 N N . LEU A 1 271 ? 34.708 -12.536 -18.907 1.00 75.94 271 LEU A N 1
ATOM 2112 C CA . LEU A 1 271 ? 34.983 -13.900 -18.489 1.00 75.94 271 LEU A CA 1
ATOM 2113 C C . LEU A 1 271 ? 35.947 -13.863 -17.295 1.00 75.94 271 LEU A C 1
ATOM 2115 O O . LEU A 1 271 ? 36.842 -13.019 -17.255 1.00 75.94 271 LEU A O 1
ATOM 2119 N N . PRO A 1 272 ? 35.747 -14.713 -16.273 1.00 61.94 272 PRO A N 1
ATOM 2120 C CA . PRO A 1 272 ? 36.765 -14.846 -15.244 1.00 61.94 272 PRO A CA 1
ATOM 2121 C C . PRO A 1 272 ? 38.018 -15.365 -15.954 1.00 61.94 272 PRO A C 1
ATOM 2123 O O . PRO A 1 272 ? 37.909 -16.316 -16.725 1.00 61.94 272 PRO A O 1
ATOM 2126 N N . GLY A 1 273 ? 39.170 -14.722 -15.748 1.00 56.44 273 GLY A N 1
ATOM 2127 C CA . GLY A 1 273 ? 40.420 -15.225 -16.309 1.00 56.44 273 GLY A CA 1
ATOM 2128 C C . GLY A 1 273 ? 40.561 -16.700 -15.951 1.00 56.44 273 GLY A C 1
ATOM 2129 O O . GLY A 1 273 ? 40.407 -17.059 -14.782 1.00 56.44 273 GLY A O 1
ATOM 2130 N N . GLU A 1 274 ? 40.786 -17.547 -16.952 1.00 47.22 274 GLU A N 1
ATOM 2131 C CA . GLU A 1 274 ? 41.241 -18.911 -16.726 1.00 47.22 274 GLU A CA 1
ATOM 2132 C C . GLU A 1 274 ? 42.610 -18.805 -16.049 1.00 47.22 274 GLU A C 1
ATOM 2134 O O . GLU A 1 274 ? 43.648 -18.694 -16.695 1.00 47.22 274 GLU A O 1
ATOM 2139 N N . THR A 1 275 ? 42.617 -18.749 -14.719 1.00 39.94 275 THR A N 1
ATOM 2140 C CA . THR A 1 275 ? 43.789 -19.127 -13.941 1.00 39.94 275 THR A CA 1
ATOM 2141 C C . THR A 1 275 ? 43.907 -20.639 -14.080 1.00 39.94 275 THR A C 1
ATOM 2143 O O . THR A 1 275 ? 43.290 -21.382 -13.312 1.00 39.94 275 THR A O 1
ATOM 2146 N N . GLY A 1 276 ? 44.599 -21.070 -15.136 1.00 34.69 276 GLY A N 1
ATOM 2147 C CA . GLY A 1 276 ? 45.318 -22.340 -15.129 1.00 34.69 276 GLY A CA 1
ATOM 2148 C C . GLY A 1 276 ? 46.467 -22.296 -14.131 1.00 34.69 276 GLY A C 1
ATOM 2149 O O . GLY A 1 276 ? 46.989 -21.182 -13.885 1.00 34.69 276 GLY A O 1
#

Sequence (276 aa):
MMELVKMARAHAGWTEAEEALLFDLADRARAAGRPLKSVFDEMAAASGRRPNSVRNFYYARVKGGGDAGERHSPSFVPFTEAESQRLMETVLLAQASGESVRSCTLRLGGGQQRAMLRYQNKYRALVRSDPTLVRRVMEKLRREGQPVFDPYAAPEGRHAGRPRKRERPCADIAHDVAAALEGVEGLDVPAFLTALGKLALAATGGAERTHQLEKQLRCERERNRMLLNSFSELLRVNRAFLQSPVKSRDAKIAVYLSELETSLRPCEKLLPGETG

pLDDT: mean 81.23, std 16.38, range [30.34, 96.56]